Protein AF-A0A847UGY8-F1 (afdb_monomer)

Sequence (198 aa):
MGGNSELRVVGTRKSRSLGEVGGTISVESERGSVEFTATDDVVLTVGGERNSVTAHGSGSTVRLSIDGDRNSVSIARSLDLEIHDDEGVANSIDRHGEEQSGPELVRTDRAEAYADLGLFDYTMVSYQTNATEREFCHNCGRDAETIVRRHEETVLAVFGFTVTLGERTGSDECPECTPHVPDEDVELTEAERREIFR

Foldseek 3Di:
DDDQDEAEAEEEAAEDEPEEDDHEYEYAYALYEYEYEYPEEYEYEHAEEAYEYEYHYADYEYEYAYQYEAYEYEYEPRYHYHDPYDNYYNYHYYYDDDPPPQAPPWPFAPVRQLVPDDQWDWDKGKGKDWPVVDQAFPVPGHGAPTKMKMKIFGWTHHRNDIDTPDIDIDGIDGSVRDDPDPPPPPPQDPVNVVVVVD

Radius of gyration: 25.14 Å; Cα contacts (8 Å, |Δi|>4): 459; chains: 1; bounding box: 51×41×69 Å

Organism: NCBI:txid57705

Structure (mmCIF, N/CA/C/O backbone):
data_AF-A0A847UGY8-F1
#
_entry.id   AF-A0A847UGY8-F1
#
loop_
_atom_site.group_PDB
_atom_site.id
_atom_site.type_symbol
_atom_site.label_atom_id
_atom_site.label_alt_id
_atom_site.label_comp_id
_atom_site.label_asym_id
_atom_site.label_entity_id
_atom_site.label_seq_id
_atom_site.pdbx_PDB_ins_code
_atom_site.Cartn_x
_atom_site.Cartn_y
_atom_site.Cartn_z
_atom_site.occupancy
_atom_site.B_iso_or_equiv
_atom_site.auth_seq_id
_atom_site.auth_comp_id
_atom_site.auth_asym_id
_atom_site.auth_atom_id
_atom_site.pdbx_PDB_model_num
ATOM 1 N N . MET A 1 1 ? 0.404 -25.525 -23.729 1.00 33.88 1 MET A N 1
ATOM 2 C CA . MET A 1 1 ? 1.626 -25.087 -24.437 1.00 33.88 1 MET A CA 1
ATOM 3 C C . MET A 1 1 ? 1.562 -23.568 -24.532 1.00 33.88 1 MET A C 1
ATOM 5 O O . MET A 1 1 ? 1.046 -23.060 -25.514 1.00 33.88 1 MET A O 1
ATOM 9 N N . GLY A 1 2 ? 1.948 -22.858 -23.468 1.00 34.22 2 GLY A N 1
ATOM 10 C CA . GLY A 1 2 ? 2.010 -21.393 -23.465 1.00 34.22 2 GLY A CA 1
ATOM 11 C C . GLY A 1 2 ? 3.405 -20.981 -23.909 1.00 34.22 2 GLY A C 1
ATOM 12 O O . GLY A 1 2 ? 4.371 -21.290 -23.218 1.00 34.22 2 GLY A O 1
ATOM 13 N N . GLY A 1 3 ? 3.528 -20.414 -25.105 1.00 35.94 3 GLY A N 1
ATOM 14 C CA . GLY A 1 3 ? 4.799 -19.860 -25.556 1.00 35.94 3 GLY A CA 1
ATOM 15 C C . GLY A 1 3 ? 5.076 -18.580 -24.780 1.00 35.94 3 GLY A C 1
ATOM 16 O O . GLY A 1 3 ? 4.229 -17.695 -24.789 1.00 35.94 3 GLY A O 1
ATOM 17 N N . ASN A 1 4 ? 6.238 -18.484 -24.131 1.00 47.81 4 ASN A N 1
ATOM 18 C CA . ASN A 1 4 ? 6.760 -17.206 -23.651 1.00 47.81 4 ASN A CA 1
ATOM 19 C C . ASN A 1 4 ? 6.902 -16.280 -24.864 1.00 47.81 4 ASN A C 1
ATOM 21 O O . ASN A 1 4 ? 7.816 -16.447 -25.674 1.00 47.81 4 ASN A O 1
ATOM 25 N N . SER A 1 5 ? 5.961 -15.356 -25.034 1.00 60.34 5 SER A N 1
ATOM 26 C CA . SER A 1 5 ? 6.043 -14.326 -26.059 1.00 60.34 5 SER A CA 1
ATOM 27 C C . SER A 1 5 ? 7.040 -13.270 -25.604 1.00 60.34 5 SER A C 1
ATOM 29 O O . SER A 1 5 ? 6.742 -12.459 -24.733 1.00 60.34 5 SER A O 1
ATOM 31 N N . GLU A 1 6 ? 8.234 -13.295 -26.190 1.00 74.25 6 GLU A N 1
ATOM 32 C CA . GLU A 1 6 ? 9.197 -12.204 -26.075 1.00 74.25 6 GLU A CA 1
ATOM 33 C C . GLU A 1 6 ? 8.818 -11.101 -27.075 1.00 74.25 6 GLU A C 1
ATOM 35 O O . GLU A 1 6 ? 8.794 -11.318 -28.292 1.00 74.25 6 GLU A O 1
ATOM 40 N N . LEU A 1 7 ? 8.504 -9.909 -26.568 1.00 79.50 7 LEU A N 1
ATOM 41 C CA . LEU A 1 7 ? 8.221 -8.731 -27.381 1.00 79.50 7 LEU A CA 1
ATOM 42 C C . LEU A 1 7 ? 9.424 -7.794 -27.362 1.00 79.50 7 LEU A C 1
ATOM 44 O O . LEU A 1 7 ? 9.739 -7.177 -26.348 1.00 79.50 7 LEU A O 1
ATOM 48 N N . ARG A 1 8 ? 10.074 -7.649 -28.521 1.00 80.81 8 ARG A N 1
ATOM 49 C CA . ARG A 1 8 ? 11.245 -6.782 -28.679 1.00 80.81 8 ARG A CA 1
ATOM 50 C C . ARG A 1 8 ? 10.930 -5.538 -29.506 1.00 80.81 8 ARG A C 1
ATOM 52 O O . ARG A 1 8 ? 10.380 -5.625 -30.611 1.00 80.81 8 ARG A O 1
ATOM 59 N N . VAL A 1 9 ? 11.298 -4.370 -28.986 1.00 77.06 9 VAL A N 1
ATOM 60 C CA . VAL A 1 9 ? 11.183 -3.072 -29.664 1.00 77.06 9 VAL A CA 1
ATOM 61 C C . VAL A 1 9 ? 12.583 -2.526 -29.920 1.00 77.06 9 VAL A C 1
ATOM 63 O O . VAL A 1 9 ? 13.298 -2.181 -28.989 1.00 77.06 9 VAL A O 1
ATOM 66 N N . VAL A 1 10 ? 12.965 -2.453 -31.202 1.00 79.50 10 VAL A N 1
ATOM 67 C CA . VAL A 1 10 ? 14.290 -1.988 -31.651 1.00 79.50 10 VAL A CA 1
ATOM 68 C C . VAL A 1 10 ? 14.204 -0.909 -32.730 1.00 79.50 10 VAL A C 1
ATOM 70 O O . VAL A 1 10 ? 13.370 -0.979 -33.650 1.00 79.50 10 VAL A O 1
ATOM 73 N N . GLY A 1 11 ? 15.110 0.068 -32.654 1.00 68.88 11 GLY A N 1
ATOM 74 C CA . GLY A 1 11 ? 15.296 1.138 -33.642 1.00 68.88 11 GLY A CA 1
ATOM 75 C C . GLY A 1 11 ? 15.256 2.550 -33.048 1.00 68.88 11 GLY A C 1
ATOM 76 O O . GLY A 1 11 ? 15.220 2.731 -31.839 1.00 68.88 11 GLY A O 1
ATOM 77 N N . THR A 1 12 ? 15.247 3.570 -33.903 1.00 68.56 12 THR A N 1
ATOM 78 C CA . THR A 1 12 ? 15.279 4.987 -33.494 1.00 68.56 12 THR A CA 1
ATOM 79 C C . THR A 1 12 ? 13.885 5.610 -33.617 1.00 68.56 12 THR A C 1
ATOM 81 O O . THR A 1 12 ? 13.234 5.445 -34.650 1.00 68.56 12 THR A O 1
ATOM 84 N N . ARG A 1 13 ? 13.430 6.355 -32.599 1.00 71.38 13 ARG A N 1
ATOM 85 C CA . ARG A 1 13 ? 12.138 7.077 -32.563 1.00 71.38 13 ARG A CA 1
ATOM 86 C C . ARG A 1 13 ? 10.925 6.215 -32.922 1.00 71.38 13 ARG A C 1
ATOM 88 O O . ARG A 1 13 ? 10.040 6.651 -33.659 1.00 71.38 13 ARG A O 1
ATOM 95 N N . LYS A 1 14 ? 10.885 4.976 -32.434 1.00 69.75 14 LYS A N 1
ATOM 96 C CA . LYS A 1 14 ? 9.721 4.107 -32.618 1.00 69.75 14 LYS A CA 1
ATOM 97 C C . LYS A 1 14 ? 8.777 4.219 -31.433 1.00 69.75 14 LYS A C 1
ATOM 99 O O . LYS A 1 14 ? 9.183 3.972 -30.304 1.00 69.75 14 LYS A O 1
ATOM 104 N N . SER A 1 15 ? 7.521 4.529 -31.729 1.00 75.69 15 SER A N 1
ATOM 105 C CA . SER A 1 15 ? 6.417 4.461 -30.775 1.00 75.69 15 SER A CA 1
ATOM 106 C C . SER A 1 15 ? 5.605 3.195 -31.032 1.00 75.69 15 SER A C 1
ATOM 108 O O . SER A 1 15 ? 5.239 2.933 -32.181 1.00 75.69 15 SER A O 1
ATOM 110 N N . ARG A 1 16 ? 5.335 2.394 -29.999 1.00 79.19 16 ARG A N 1
ATOM 111 C CA . ARG A 1 16 ? 4.547 1.164 -30.127 1.00 79.19 16 ARG A CA 1
ATOM 112 C C . ARG A 1 16 ? 3.661 0.948 -28.903 1.00 79.19 16 ARG A C 1
ATOM 114 O O . ARG A 1 16 ? 4.163 0.868 -27.791 1.00 79.19 16 ARG A O 1
ATOM 121 N N . SER A 1 17 ? 2.363 0.788 -29.140 1.00 78.75 17 SER A N 1
ATOM 122 C CA . SER A 1 17 ? 1.437 0.242 -28.148 1.00 78.75 17 SER A CA 1
ATOM 123 C C . SER A 1 17 ? 1.350 -1.269 -28.363 1.00 78.75 17 SER A C 1
ATOM 125 O O . SER A 1 17 ? 1.123 -1.720 -29.491 1.00 78.75 17 SER A O 1
ATOM 127 N N . LEU A 1 18 ? 1.638 -2.048 -27.322 1.00 80.31 18 LEU A N 1
ATOM 128 C CA . LEU A 1 18 ? 1.690 -3.512 -27.372 1.00 80.31 18 LEU A CA 1
ATOM 129 C C . LEU A 1 18 ? 0.365 -4.169 -26.959 1.00 80.31 18 LEU A C 1
ATOM 131 O O . LEU A 1 18 ? 0.204 -5.363 -27.192 1.00 80.31 18 LEU A O 1
ATOM 135 N N . GLY A 1 19 ? -0.592 -3.402 -26.427 1.00 82.31 19 GLY A N 1
ATOM 136 C CA . GLY A 1 19 ? -1.847 -3.940 -25.901 1.00 82.31 19 GLY A CA 1
ATOM 137 C C . GLY A 1 19 ? -1.625 -4.750 -24.624 1.00 82.31 19 GLY A C 1
ATOM 138 O O . GLY A 1 19 ? -0.784 -4.383 -23.805 1.00 82.31 19 GLY A O 1
ATOM 139 N N . GLU A 1 20 ? -2.384 -5.830 -24.460 1.00 81.19 20 GLU A N 1
ATOM 140 C CA . GLU A 1 20 ? -2.267 -6.764 -23.335 1.00 81.19 20 GLU A CA 1
ATOM 141 C C . GLU A 1 20 ? -1.052 -7.680 -23.510 1.00 81.19 20 GLU A C 1
ATOM 143 O O . GLU A 1 20 ? -0.882 -8.314 -24.556 1.00 81.19 20 GLU A O 1
ATOM 148 N N . VAL A 1 21 ? -0.191 -7.729 -22.494 1.00 80.50 21 VAL A N 1
ATOM 149 C CA . VAL A 1 21 ? 1.066 -8.476 -22.530 1.00 80.50 21 VAL A CA 1
ATOM 150 C C . VAL A 1 21 ? 1.263 -9.263 -21.236 1.00 80.50 21 VAL A C 1
ATOM 152 O O . VAL A 1 21 ? 1.110 -8.726 -20.141 1.00 80.50 21 VAL A O 1
ATOM 155 N N . GLY A 1 22 ? 1.700 -10.513 -21.391 1.00 76.38 22 GLY A N 1
ATOM 156 C CA . GLY A 1 22 ? 2.360 -11.311 -20.358 1.00 76.38 22 GLY A CA 1
ATOM 157 C C . GLY A 1 22 ? 3.713 -11.823 -20.872 1.00 76.38 22 GLY A C 1
ATOM 158 O O . GLY A 1 22 ? 3.881 -12.036 -22.080 1.00 76.38 22 GLY A O 1
ATOM 159 N N . GLY A 1 23 ? 4.692 -12.009 -19.980 1.00 85.56 23 GLY A N 1
ATOM 160 C CA . GLY A 1 23 ? 6.014 -12.544 -20.333 1.00 85.56 23 GLY A CA 1
ATOM 161 C C . GLY A 1 23 ? 7.129 -11.494 -20.382 1.00 85.56 23 GLY A C 1
ATOM 162 O O . GLY A 1 23 ? 7.321 -10.746 -19.432 1.00 85.56 23 GLY A O 1
ATOM 163 N N . THR A 1 24 ? 7.936 -11.465 -21.446 1.00 88.00 24 THR A N 1
ATOM 164 C CA . THR A 1 24 ? 9.166 -10.648 -21.490 1.00 88.00 24 THR A CA 1
ATOM 165 C C . THR A 1 24 ? 9.067 -9.531 -22.524 1.00 88.00 24 THR A C 1
ATOM 167 O O . THR A 1 24 ? 8.754 -9.777 -23.690 1.00 88.00 24 THR A O 1
ATOM 170 N N . ILE A 1 25 ? 9.386 -8.304 -22.110 1.00 88.25 25 ILE A N 1
ATOM 171 C CA . ILE A 1 25 ? 9.462 -7.115 -22.958 1.00 88.25 25 ILE A CA 1
ATOM 172 C C . ILE A 1 25 ? 10.894 -6.583 -22.927 1.00 88.25 25 ILE A C 1
ATOM 174 O O . ILE A 1 25 ? 11.423 -6.258 -21.868 1.00 88.25 25 ILE A O 1
ATOM 178 N N . SER A 1 26 ? 11.504 -6.444 -24.103 1.00 89.12 26 SER A N 1
ATOM 179 C CA . SER A 1 26 ? 12.825 -5.834 -24.261 1.00 89.12 26 SER A CA 1
ATOM 180 C C . SER A 1 26 ? 12.731 -4.600 -25.155 1.00 89.12 26 SER A C 1
ATOM 182 O O . SER A 1 26 ? 12.289 -4.668 -26.310 1.00 89.12 26 SER A O 1
ATOM 184 N N . VAL A 1 27 ? 13.132 -3.454 -24.612 1.00 86.81 27 VAL A N 1
ATOM 185 C CA . VAL A 1 27 ? 13.184 -2.170 -25.309 1.00 86.81 27 VAL A CA 1
ATOM 186 C C . VAL A 1 27 ? 14.645 -1.792 -25.484 1.00 86.81 27 VAL A C 1
ATOM 188 O O . VAL A 1 27 ? 15.313 -1.431 -24.527 1.00 86.81 27 VAL A O 1
ATOM 191 N N . GLU A 1 28 ? 15.138 -1.859 -26.716 1.00 87.38 28 GLU A N 1
ATOM 192 C CA . GLU A 1 28 ? 16.500 -1.466 -27.081 1.00 87.38 28 GLU A CA 1
ATOM 193 C C . GLU A 1 28 ? 16.418 -0.445 -28.217 1.00 87.38 28 GLU A C 1
ATOM 195 O O . GLU A 1 28 ? 16.510 -0.762 -29.410 1.00 87.38 28 GLU A O 1
ATOM 200 N N . SER A 1 29 ? 16.160 0.805 -27.846 1.00 85.94 29 SER A N 1
ATOM 201 C CA . SER A 1 29 ? 15.917 1.879 -28.808 1.00 85.94 29 SER A CA 1
ATOM 202 C C . SER A 1 29 ? 16.572 3.196 -28.414 1.00 85.94 29 SER A C 1
ATOM 204 O O . SER A 1 29 ? 17.067 3.376 -27.305 1.00 85.94 29 SER A O 1
ATOM 206 N N . GLU A 1 30 ? 16.574 4.131 -29.360 1.00 84.62 30 GLU A N 1
ATOM 207 C CA . GLU A 1 30 ? 16.933 5.525 -29.116 1.00 84.62 30 GLU A CA 1
ATOM 208 C C . GLU A 1 30 ? 15.683 6.389 -29.273 1.00 84.62 30 GLU A C 1
ATOM 210 O O . GLU A 1 30 ? 15.088 6.442 -30.358 1.00 84.62 30 GLU A O 1
ATOM 215 N N . ARG A 1 31 ? 15.282 7.096 -28.215 1.00 85.06 31 ARG A N 1
ATOM 216 C CA . ARG A 1 31 ? 14.061 7.917 -28.169 1.00 85.06 31 ARG A CA 1
ATOM 217 C C . ARG A 1 31 ? 12.792 7.125 -28.509 1.00 85.06 31 ARG A C 1
ATOM 219 O O . ARG A 1 31 ? 11.912 7.644 -29.197 1.00 85.06 31 ARG A O 1
ATOM 226 N N . GLY A 1 32 ? 12.733 5.855 -28.114 1.00 85.19 32 GLY A N 1
ATOM 227 C CA . GLY A 1 32 ? 11.556 5.007 -28.284 1.00 85.19 32 GLY A CA 1
ATOM 228 C C . GLY A 1 32 ? 10.455 5.335 -27.278 1.00 85.19 32 GLY A C 1
ATOM 229 O O . GLY A 1 32 ? 10.718 5.889 -26.214 1.00 85.19 32 GLY A O 1
ATOM 230 N N . SER A 1 33 ? 9.216 4.992 -27.616 1.00 86.62 33 SER A N 1
ATOM 231 C CA . SER A 1 33 ? 8.073 5.084 -26.707 1.00 86.62 33 SER A CA 1
ATOM 232 C C . SER A 1 33 ? 7.287 3.778 -26.750 1.00 86.62 33 SER A C 1
ATOM 234 O O . SER A 1 33 ? 6.886 3.330 -27.825 1.00 86.62 33 SER A O 1
ATOM 236 N N . VAL A 1 34 ? 7.103 3.137 -25.602 1.00 89.69 34 VAL A N 1
ATOM 237 C CA . VAL A 1 34 ? 6.399 1.858 -25.497 1.00 89.69 34 VAL A CA 1
ATOM 238 C C . VAL A 1 34 ? 5.304 1.969 -24.456 1.00 89.69 34 VAL A C 1
ATOM 240 O O . VAL A 1 34 ? 5.546 2.430 -23.348 1.00 89.69 34 VAL A O 1
ATOM 243 N N . GLU A 1 35 ? 4.111 1.515 -24.814 1.00 90.88 35 GLU A N 1
ATOM 244 C CA . GLU A 1 35 ? 2.980 1.424 -23.897 1.00 90.88 35 GLU A CA 1
ATOM 245 C C . GLU A 1 35 ? 2.409 0.006 -23.923 1.00 90.88 35 GLU A C 1
ATOM 247 O O . GLU A 1 35 ? 2.234 -0.571 -25.001 1.00 90.88 35 GLU A O 1
ATOM 252 N N . PHE A 1 36 ? 2.131 -0.568 -22.755 1.00 90.25 36 PHE A N 1
ATOM 253 C CA . PHE A 1 36 ? 1.520 -1.893 -22.639 1.00 90.25 36 PHE A CA 1
ATOM 254 C C . PHE A 1 36 ? 0.643 -2.008 -21.390 1.00 90.25 36 PHE A C 1
ATOM 256 O O . PHE A 1 36 ? 0.806 -1.251 -20.435 1.00 90.25 36 PHE A O 1
ATOM 263 N N . THR A 1 37 ? -0.262 -2.983 -21.402 1.00 89.81 3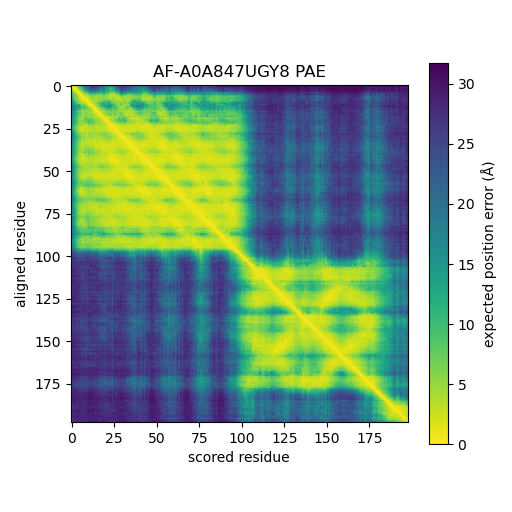7 THR A N 1
ATOM 264 C CA . THR A 1 37 ? -1.074 -3.384 -20.252 1.00 89.81 37 THR A CA 1
ATOM 265 C C . THR A 1 37 ? -0.616 -4.764 -19.791 1.00 89.81 37 THR A C 1
ATOM 267 O O . THR A 1 37 ? -0.738 -5.728 -20.542 1.00 89.81 37 THR A O 1
ATOM 270 N N . ALA A 1 38 ? -0.071 -4.868 -18.581 1.00 88.81 38 ALA A N 1
ATOM 271 C CA . ALA A 1 38 ? 0.295 -6.140 -17.972 1.00 88.81 38 ALA A CA 1
ATOM 272 C C . ALA A 1 38 ? -0.969 -6.891 -17.532 1.00 88.81 38 ALA A C 1
ATOM 274 O O . ALA A 1 38 ? -1.756 -6.365 -16.741 1.00 88.81 38 ALA A O 1
ATOM 275 N N . THR A 1 39 ? -1.161 -8.101 -18.058 1.00 86.94 39 THR A N 1
ATOM 276 C CA . THR A 1 39 ? -2.227 -9.028 -17.625 1.00 86.94 39 THR A CA 1
ATOM 277 C C . THR A 1 39 ? -1.704 -10.170 -16.758 1.00 86.94 39 THR A C 1
ATOM 279 O O . THR A 1 39 ? -2.494 -10.849 -16.114 1.00 86.94 39 THR A O 1
ATOM 282 N N . ASP A 1 40 ? -0.387 -10.373 -16.763 1.00 89.44 40 ASP A N 1
ATOM 283 C CA . ASP A 1 40 ? 0.361 -11.347 -15.974 1.00 89.44 40 ASP A CA 1
ATOM 284 C C . ASP A 1 40 ? 1.707 -10.718 -15.574 1.00 89.44 40 ASP A C 1
ATOM 286 O O . ASP A 1 40 ? 2.030 -9.603 -15.993 1.00 89.44 40 ASP A O 1
ATOM 290 N N . ASP A 1 41 ? 2.528 -11.443 -14.812 1.00 89.81 41 ASP A N 1
ATOM 291 C CA . ASP A 1 41 ? 3.900 -11.032 -14.502 1.00 89.81 41 ASP A CA 1
ATOM 292 C C . ASP A 1 41 ? 4.712 -10.713 -15.774 1.00 89.81 41 ASP A C 1
ATOM 294 O O . ASP A 1 41 ? 4.768 -11.501 -16.729 1.00 89.81 41 ASP A O 1
ATOM 298 N N . VAL A 1 42 ? 5.393 -9.561 -15.759 1.00 91.62 42 VAL A N 1
ATOM 299 C CA . VAL A 1 42 ? 6.203 -9.065 -16.878 1.00 91.62 42 VAL A CA 1
ATOM 300 C C . VAL A 1 42 ? 7.651 -8.854 -16.457 1.00 91.62 42 VAL A C 1
ATOM 302 O O . VAL A 1 42 ? 7.930 -8.200 -15.457 1.00 91.62 42 VAL A O 1
ATOM 305 N N . VAL A 1 43 ? 8.588 -9.345 -17.268 1.00 93.69 43 VAL A N 1
ATOM 306 C CA . VAL A 1 43 ? 10.008 -8.973 -17.195 1.00 93.69 43 VAL A CA 1
ATOM 307 C C . VAL A 1 43 ? 10.270 -7.878 -18.224 1.00 93.69 43 VAL A C 1
ATOM 309 O O . VAL A 1 43 ? 10.149 -8.124 -19.423 1.00 93.69 43 VAL A O 1
ATOM 312 N N . LEU A 1 44 ? 10.605 -6.677 -17.762 1.00 91.06 44 LEU A N 1
ATOM 313 C CA . LEU A 1 44 ? 10.860 -5.493 -18.572 1.00 91.06 44 LEU A CA 1
ATOM 314 C C . LEU A 1 44 ? 12.351 -5.136 -18.539 1.00 91.06 44 LEU A C 1
ATOM 316 O O . LEU A 1 44 ? 12.885 -4.761 -17.500 1.00 91.06 44 LEU A O 1
ATOM 320 N N . THR A 1 45 ? 12.997 -5.180 -19.701 1.00 93.00 45 THR A N 1
ATOM 321 C CA . THR A 1 45 ? 14.374 -4.704 -19.888 1.00 93.00 45 THR A CA 1
ATOM 322 C C . THR A 1 45 ? 14.376 -3.447 -20.750 1.00 93.00 45 THR A C 1
ATOM 324 O O . THR A 1 45 ? 13.815 -3.450 -21.850 1.00 93.00 45 THR A O 1
ATOM 327 N N . VAL A 1 46 ? 15.012 -2.376 -20.272 1.00 90.06 46 VAL A N 1
ATOM 328 C CA . VAL A 1 46 ? 15.101 -1.088 -20.974 1.00 90.06 46 VAL A CA 1
ATOM 329 C C . VAL A 1 46 ? 16.563 -0.698 -21.180 1.00 90.06 46 VAL A C 1
ATOM 331 O O . VAL A 1 46 ? 17.258 -0.288 -20.257 1.00 90.06 46 VAL A O 1
ATOM 334 N N . GLY A 1 47 ? 17.018 -0.774 -22.426 1.00 89.12 47 GLY A N 1
ATOM 335 C CA . GLY A 1 47 ? 18.346 -0.356 -22.865 1.00 89.12 47 GLY A CA 1
ATOM 336 C C . GLY A 1 47 ? 18.297 0.740 -23.933 1.00 89.12 47 GLY A C 1
ATOM 337 O O . GLY A 1 47 ? 17.257 1.032 -24.528 1.00 89.12 47 GLY A O 1
ATOM 338 N N . GLY A 1 48 ? 19.452 1.344 -24.212 1.00 88.31 48 GLY A N 1
ATOM 339 C CA . GLY A 1 48 ? 19.585 2.445 -25.174 1.00 88.31 48 GLY A CA 1
ATOM 340 C C . GLY A 1 48 ? 19.411 3.826 -24.535 1.00 88.31 48 GLY A C 1
ATOM 341 O O . GLY A 1 48 ? 19.679 3.994 -23.348 1.00 88.31 48 GLY A O 1
ATOM 342 N N . GLU A 1 49 ? 19.013 4.837 -25.315 1.00 88.81 49 GLU A N 1
ATOM 343 C CA . GLU A 1 49 ? 18.933 6.225 -24.828 1.00 88.81 49 GLU A CA 1
ATOM 344 C C . GLU A 1 49 ? 17.539 6.848 -24.946 1.00 88.81 49 GLU A C 1
ATOM 346 O O . GLU A 1 49 ? 16.891 6.777 -25.991 1.00 88.81 49 GLU A O 1
ATOM 351 N N . ARG A 1 50 ? 17.120 7.582 -23.907 1.00 88.00 50 ARG A N 1
ATOM 352 C CA . ARG A 1 50 ? 15.915 8.430 -23.890 1.00 88.00 50 ARG A CA 1
ATOM 353 C C . ARG A 1 50 ? 14.616 7.707 -24.241 1.00 88.00 50 ARG A C 1
ATOM 355 O O . ARG A 1 50 ? 13.738 8.306 -24.866 1.00 88.00 50 ARG A O 1
ATOM 362 N N . ASN A 1 51 ? 14.489 6.435 -23.888 1.00 88.00 51 ASN A N 1
ATOM 363 C CA . ASN A 1 51 ? 13.241 5.709 -24.084 1.00 88.00 51 ASN A CA 1
ATOM 364 C C . ASN A 1 51 ? 12.213 6.103 -23.028 1.00 88.00 51 ASN A C 1
ATOM 366 O O . ASN A 1 51 ? 12.570 6.447 -21.907 1.00 88.00 51 ASN A O 1
ATOM 370 N N . SER A 1 52 ? 10.938 6.037 -23.391 1.00 89.00 52 SER A N 1
ATOM 371 C CA . SER A 1 52 ? 9.815 6.226 -22.481 1.00 89.00 52 SER A CA 1
ATOM 372 C C . SER A 1 52 ? 8.954 4.969 -22.490 1.00 89.00 52 SER A C 1
ATOM 374 O O . SER A 1 52 ? 8.480 4.556 -23.548 1.00 89.00 52 SER A O 1
ATOM 376 N N . VAL A 1 53 ? 8.781 4.336 -21.336 1.00 91.44 53 VAL A N 1
ATOM 377 C CA . VAL A 1 53 ? 7.961 3.132 -21.187 1.00 91.44 53 VAL A CA 1
ATOM 378 C C . VAL A 1 53 ? 6.833 3.419 -20.209 1.00 91.44 53 VAL A C 1
ATOM 380 O O . VAL A 1 53 ? 7.082 3.914 -19.114 1.00 91.44 53 VAL A O 1
ATOM 383 N N . THR A 1 54 ? 5.600 3.102 -20.590 1.00 92.88 54 THR A N 1
ATOM 384 C CA . THR A 1 54 ? 4.421 3.227 -19.730 1.00 92.88 54 THR A CA 1
ATOM 385 C C . THR A 1 54 ? 3.731 1.874 -19.602 1.00 92.88 54 THR A C 1
ATOM 387 O O . THR A 1 54 ? 3.317 1.291 -20.603 1.00 92.88 54 THR A O 1
ATOM 390 N N . ALA A 1 55 ? 3.618 1.373 -18.373 1.00 91.06 55 ALA A N 1
ATOM 391 C CA . ALA A 1 55 ? 2.944 0.115 -18.067 1.00 91.06 55 ALA A CA 1
ATOM 392 C C . ALA A 1 55 ? 1.641 0.372 -17.304 1.00 91.06 55 ALA A C 1
ATOM 394 O O . ALA A 1 55 ? 1.647 1.005 -16.247 1.00 91.06 55 ALA A O 1
ATOM 395 N N . HIS A 1 56 ? 0.536 -0.153 -17.823 1.00 91.00 56 HIS A N 1
ATOM 396 C CA . HIS A 1 56 ? -0.783 -0.159 -17.186 1.00 91.00 56 HIS A CA 1
ATOM 397 C C . HIS A 1 56 ? -1.157 -1.574 -16.738 1.00 91.00 56 HIS A C 1
ATOM 399 O O . HIS A 1 56 ? -0.521 -2.535 -17.155 1.00 91.00 56 HIS A O 1
ATOM 405 N N . GLY A 1 57 ? -2.197 -1.721 -15.920 1.00 87.50 57 GLY A N 1
ATOM 406 C CA . GLY A 1 57 ? -2.692 -3.024 -15.455 1.00 87.50 57 GLY A CA 1
ATOM 407 C C . GLY A 1 57 ? -2.927 -3.054 -13.948 1.00 87.50 57 GLY A C 1
ATOM 408 O O . GLY A 1 57 ? -2.809 -2.026 -13.277 1.00 87.50 57 GLY A O 1
ATOM 409 N N . SER A 1 58 ? -3.269 -4.222 -13.410 1.00 85.25 58 SER A N 1
ATOM 410 C CA . SER A 1 58 ? -3.468 -4.428 -11.973 1.00 85.25 58 SER A CA 1
ATOM 411 C C . SER A 1 58 ? -3.134 -5.859 -11.542 1.00 85.25 58 SER A C 1
ATOM 413 O O . SER A 1 58 ? -3.252 -6.793 -12.332 1.00 85.25 58 SER A O 1
ATOM 415 N N . GLY A 1 59 ? -2.708 -6.029 -10.285 1.00 80.44 59 GLY A N 1
ATOM 416 C CA . GLY A 1 59 ? -2.556 -7.348 -9.650 1.00 80.44 59 GLY A CA 1
ATOM 417 C C . GLY A 1 59 ? -1.477 -8.255 -10.256 1.00 80.44 59 GLY A C 1
ATOM 418 O O . GLY A 1 59 ? -1.567 -9.471 -10.125 1.00 80.44 59 GLY A O 1
ATOM 419 N N . SER A 1 60 ? -0.493 -7.677 -10.948 1.00 87.38 60 SER A N 1
ATOM 420 C CA . SER A 1 60 ? 0.639 -8.376 -11.575 1.00 87.38 60 SER A CA 1
ATOM 421 C C . SER A 1 60 ? 1.956 -7.687 -11.217 1.00 87.38 60 SER A C 1
ATOM 423 O O . SER A 1 60 ? 1.956 -6.490 -10.913 1.00 87.38 60 SER A O 1
ATOM 425 N N . THR A 1 61 ? 3.079 -8.408 -11.304 1.00 88.50 61 THR A N 1
ATOM 426 C CA . THR A 1 61 ? 4.413 -7.862 -10.996 1.00 88.50 61 THR A CA 1
ATOM 427 C C . THR A 1 61 ? 5.178 -7.471 -12.257 1.00 88.50 61 THR A C 1
ATOM 429 O O . THR A 1 61 ? 5.324 -8.273 -13.181 1.00 88.50 61 THR A O 1
ATOM 432 N N . VAL A 1 62 ? 5.748 -6.265 -12.276 1.00 89.50 62 VAL A N 1
ATOM 433 C CA . VAL A 1 62 ? 6.729 -5.832 -13.279 1.00 89.50 62 VAL A CA 1
ATOM 434 C C . VAL A 1 62 ? 8.131 -5.919 -12.684 1.00 89.50 62 VAL A C 1
ATOM 436 O O . VAL A 1 62 ? 8.466 -5.196 -11.750 1.00 89.50 62 VAL A O 1
ATOM 439 N N . ARG A 1 63 ? 8.960 -6.787 -13.261 1.00 93.94 63 ARG A N 1
ATOM 440 C CA . ARG A 1 63 ? 10.377 -6.972 -12.933 1.00 93.94 63 ARG A CA 1
ATOM 441 C C . ARG A 1 63 ? 11.231 -6.156 -13.890 1.00 93.94 63 ARG A C 1
ATOM 443 O O . ARG A 1 63 ? 11.254 -6.458 -15.079 1.00 93.94 63 ARG A O 1
ATOM 450 N N . LEU A 1 64 ? 11.889 -5.117 -13.394 1.00 91.00 64 LEU A N 1
ATOM 451 C 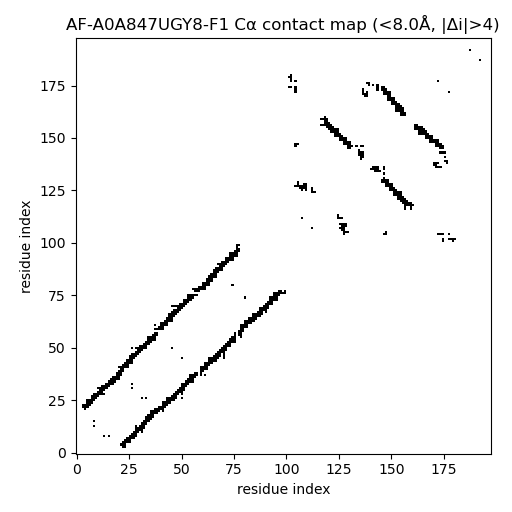CA . LEU A 1 64 ? 12.545 -4.083 -14.191 1.00 91.00 64 LEU A CA 1
ATOM 452 C C . LEU A 1 64 ? 14.075 -4.191 -14.135 1.00 91.00 64 LEU A C 1
ATOM 454 O O . LEU A 1 64 ? 14.653 -4.229 -13.050 1.00 91.00 64 LEU A O 1
ATOM 458 N N . SER A 1 65 ? 14.709 -4.165 -15.308 1.00 91.19 65 SER A N 1
ATOM 459 C CA . SER A 1 65 ? 16.154 -3.966 -15.489 1.00 91.19 65 SER A CA 1
ATOM 460 C C . SER A 1 65 ? 16.406 -2.808 -16.456 1.00 91.19 65 SER A C 1
ATOM 462 O O . SER A 1 65 ? 15.807 -2.777 -17.539 1.00 91.19 65 SER A O 1
ATOM 464 N N . ILE A 1 66 ? 17.260 -1.853 -16.080 1.00 90.06 66 ILE A N 1
ATOM 465 C CA . ILE A 1 66 ? 17.600 -0.690 -16.910 1.00 90.06 66 ILE A CA 1
ATOM 466 C C . ILE A 1 66 ? 19.115 -0.538 -17.058 1.00 90.06 66 ILE A C 1
ATOM 468 O O . ILE A 1 66 ? 19.815 -0.229 -16.103 1.00 90.06 66 ILE A O 1
ATOM 472 N N . ASP A 1 67 ? 19.598 -0.612 -18.297 1.00 88.69 67 ASP A N 1
ATOM 473 C CA . ASP A 1 67 ? 21.034 -0.561 -18.622 1.00 88.69 67 ASP A CA 1
ATOM 474 C C . ASP A 1 67 ? 21.408 0.666 -19.493 1.00 88.69 67 ASP A C 1
ATOM 476 O O . ASP A 1 67 ? 22.511 0.769 -20.031 1.00 88.69 67 ASP A O 1
ATOM 480 N N . GLY A 1 68 ? 20.467 1.596 -19.717 1.00 85.31 68 GLY A N 1
ATOM 481 C CA . GLY A 1 68 ? 20.591 2.705 -20.681 1.00 85.31 68 GLY A CA 1
ATOM 482 C C . GLY A 1 68 ? 20.769 4.125 -20.100 1.00 85.31 68 GLY A C 1
ATOM 483 O O . GLY A 1 68 ? 20.867 4.313 -18.893 1.00 85.31 68 GLY A O 1
ATOM 484 N N . ASP A 1 69 ? 20.778 5.155 -20.962 1.00 87.06 69 ASP A N 1
ATOM 485 C CA . ASP A 1 69 ? 20.890 6.584 -20.576 1.00 87.06 69 ASP A CA 1
ATOM 486 C C . ASP A 1 69 ? 19.546 7.320 -20.676 1.00 87.06 69 ASP A C 1
ATOM 488 O O . ASP A 1 69 ? 18.898 7.323 -21.728 1.00 87.06 69 ASP A O 1
ATOM 492 N N . ARG A 1 70 ? 19.169 8.041 -19.616 1.00 87.44 70 ARG A N 1
ATOM 493 C CA . ARG A 1 70 ? 18.009 8.947 -19.565 1.00 87.44 70 ARG A CA 1
ATOM 494 C C . ARG A 1 70 ? 16.686 8.315 -19.981 1.00 87.44 70 ARG A C 1
ATOM 496 O O . ARG A 1 70 ? 15.855 8.977 -20.607 1.00 87.44 70 ARG A O 1
ATOM 503 N N . ASN A 1 71 ? 16.492 7.042 -19.674 1.00 85.50 71 ASN A N 1
ATOM 504 C CA . ASN A 1 71 ? 15.219 6.377 -19.906 1.00 85.50 71 ASN A CA 1
ATOM 505 C C . ASN A 1 71 ? 14.213 6.784 -18.828 1.00 85.50 71 ASN A C 1
ATOM 507 O O . ASN A 1 71 ? 14.595 7.056 -17.697 1.00 85.50 71 ASN A O 1
ATOM 511 N N . SER A 1 72 ? 12.937 6.834 -19.185 1.00 86.88 72 SER A N 1
ATOM 512 C CA . SER A 1 72 ? 11.835 7.139 -18.279 1.00 86.88 72 SER A CA 1
ATOM 513 C C . SER A 1 72 ? 10.864 5.968 -18.273 1.00 86.88 72 SER A C 1
ATOM 515 O O . SER A 1 72 ? 10.365 5.565 -19.326 1.00 86.88 72 SER A O 1
ATOM 517 N N . VAL A 1 73 ? 10.614 5.403 -17.099 1.00 90.50 73 VAL A N 1
ATOM 518 C CA . VAL A 1 73 ? 9.719 4.262 -16.912 1.00 90.50 73 VAL A CA 1
ATOM 519 C C . VAL A 1 73 ? 8.606 4.675 -15.959 1.00 90.50 73 VAL A C 1
ATOM 521 O O . VAL A 1 73 ? 8.868 5.031 -14.819 1.00 90.50 73 VAL A O 1
ATOM 524 N N . SER A 1 74 ? 7.361 4.623 -16.426 1.00 91.31 74 SER A N 1
ATOM 525 C CA . SER A 1 74 ? 6.164 4.964 -15.658 1.00 91.31 74 SER A CA 1
ATOM 526 C C . SER A 1 74 ? 5.314 3.712 -15.472 1.00 91.31 74 SER A C 1
ATOM 528 O O . SER A 1 74 ? 4.790 3.170 -16.447 1.00 91.31 74 SER A O 1
ATOM 530 N N . ILE A 1 75 ? 5.183 3.231 -14.237 1.00 91.75 75 ILE A N 1
ATOM 531 C CA . ILE A 1 75 ? 4.440 2.000 -13.921 1.00 91.75 75 ILE A CA 1
ATOM 532 C C . ILE A 1 75 ? 3.185 2.342 -13.119 1.00 91.75 75 ILE A C 1
ATOM 534 O O . ILE A 1 75 ? 3.250 3.101 -12.152 1.00 91.75 75 ILE A O 1
ATOM 538 N N . ALA A 1 76 ? 2.044 1.756 -13.486 1.00 89.19 76 ALA A N 1
ATOM 539 C CA . ALA A 1 76 ? 0.802 1.949 -12.750 1.00 89.19 76 ALA A CA 1
ATOM 540 C C . ALA A 1 76 ? 0.949 1.507 -11.283 1.00 89.19 76 ALA A C 1
ATOM 542 O O . ALA A 1 76 ? 1.487 0.438 -10.994 1.00 89.19 76 ALA A O 1
ATOM 543 N N . ARG A 1 77 ? 0.437 2.312 -10.348 1.00 84.19 77 ARG A N 1
ATOM 544 C CA . ARG A 1 77 ? 0.463 2.038 -8.903 1.00 84.19 77 ARG A CA 1
ATOM 545 C C . ARG A 1 77 ? -0.264 0.752 -8.527 1.00 84.19 77 ARG A C 1
ATOM 547 O O . ARG A 1 77 ? 0.082 0.159 -7.518 1.00 84.19 77 ARG A O 1
ATOM 554 N N . SER A 1 78 ? -1.229 0.316 -9.329 1.00 81.25 78 SER A N 1
ATOM 555 C CA . SER A 1 78 ? -1.969 -0.944 -9.192 1.00 81.25 78 SER A CA 1
ATOM 556 C C . SER A 1 78 ? -1.176 -2.200 -9.588 1.00 81.25 78 SER A C 1
ATOM 558 O O . SER A 1 78 ? -1.680 -3.309 -9.411 1.00 81.25 78 SER A O 1
ATOM 560 N N . LEU A 1 79 ? 0.033 -2.047 -10.139 1.00 85.06 79 LEU A N 1
ATOM 561 C CA . LEU A 1 79 ? 0.979 -3.133 -10.413 1.00 85.06 79 LEU A CA 1
ATOM 562 C C . LEU A 1 79 ? 2.075 -3.157 -9.353 1.00 85.06 79 LEU A C 1
ATOM 564 O O . LEU A 1 79 ? 2.535 -2.095 -8.932 1.00 85.06 79 LEU A O 1
ATOM 568 N N . ASP A 1 80 ? 2.587 -4.328 -9.006 1.00 85.25 80 ASP A N 1
ATOM 569 C CA . ASP A 1 80 ? 3.801 -4.431 -8.198 1.00 85.25 80 ASP A CA 1
ATOM 570 C C . ASP A 1 80 ? 5.036 -4.130 -9.057 1.00 85.25 80 ASP A C 1
ATOM 572 O O . ASP A 1 80 ? 5.074 -4.445 -10.248 1.00 85.25 80 ASP A O 1
ATOM 576 N N . LEU A 1 81 ? 6.044 -3.478 -8.475 1.00 86.25 81 LEU A N 1
ATOM 577 C CA . LEU A 1 81 ? 7.301 -3.152 -9.154 1.00 86.25 81 LEU A CA 1
ATOM 578 C C . LEU A 1 81 ? 8.478 -3.729 -8.373 1.00 86.25 81 LEU A C 1
ATOM 580 O O . LEU A 1 81 ? 8.718 -3.350 -7.229 1.00 86.25 81 LEU A O 1
ATOM 584 N N . GLU A 1 82 ? 9.242 -4.589 -9.033 1.00 87.19 82 GLU A N 1
ATOM 585 C CA . GLU A 1 82 ? 10.494 -5.147 -8.537 1.00 87.19 82 GLU A CA 1
ATOM 586 C C . GLU A 1 82 ? 11.631 -4.649 -9.434 1.00 87.19 82 GLU A C 1
ATOM 588 O O . GLU A 1 82 ? 11.682 -4.970 -10.620 1.00 87.19 82 GLU A O 1
ATOM 593 N N . ILE A 1 83 ? 12.536 -3.831 -8.897 1.00 87.00 83 ILE A N 1
ATOM 594 C CA . ILE A 1 83 ? 13.712 -3.355 -9.638 1.00 87.00 83 ILE A CA 1
ATOM 595 C C . ILE A 1 83 ? 14.842 -4.353 -9.392 1.00 87.00 83 ILE A C 1
ATOM 597 O O . ILE A 1 83 ? 15.357 -4.441 -8.279 1.00 87.00 83 ILE A O 1
ATOM 601 N N . HIS A 1 84 ? 15.211 -5.112 -10.421 1.00 84.38 84 HIS A N 1
ATOM 602 C CA . HIS A 1 84 ? 16.350 -6.024 -10.358 1.00 84.38 84 HIS A CA 1
ATOM 603 C C . HIS A 1 84 ? 17.668 -5.311 -10.617 1.00 84.38 84 HIS A C 1
ATOM 605 O O . HIS A 1 84 ? 18.651 -5.622 -9.952 1.00 84.38 84 HIS A O 1
ATOM 611 N N . ASP A 1 85 ? 17.683 -4.394 -11.586 1.00 78.50 85 ASP A N 1
ATOM 612 C CA . ASP A 1 85 ? 18.908 -3.745 -12.039 1.00 78.50 85 ASP A CA 1
ATOM 613 C C . ASP A 1 85 ? 18.644 -2.314 -12.543 1.00 78.50 85 ASP A C 1
ATOM 615 O O . ASP A 1 85 ? 17.645 -2.063 -13.221 1.00 78.50 85 ASP A O 1
ATOM 619 N N . ASP A 1 86 ? 19.528 -1.380 -12.194 1.00 82.69 86 ASP A N 1
ATOM 620 C CA . ASP A 1 86 ? 19.582 -0.010 -12.728 1.00 82.69 86 ASP A CA 1
ATOM 621 C C . ASP A 1 86 ? 21.055 0.412 -12.841 1.00 82.69 86 ASP A C 1
ATOM 623 O O . ASP A 1 86 ? 21.579 1.205 -12.055 1.00 82.69 86 ASP A O 1
ATOM 627 N N . GLU A 1 87 ? 21.756 -0.190 -13.798 1.00 81.19 87 GLU A N 1
ATOM 628 C CA . GLU A 1 87 ? 23.142 0.128 -14.159 1.00 81.19 87 GLU A CA 1
ATOM 629 C C . GLU A 1 87 ? 23.268 1.368 -15.071 1.00 81.19 87 GLU A C 1
ATOM 631 O O . GLU A 1 87 ? 24.375 1.796 -15.421 1.00 81.19 87 GLU A O 1
ATOM 636 N N . GLY A 1 88 ? 22.145 1.967 -15.473 1.00 78.69 88 GLY A N 1
ATOM 637 C CA . GLY A 1 88 ? 22.112 3.088 -16.404 1.00 78.69 88 GLY A CA 1
ATOM 638 C C . GLY A 1 88 ? 22.447 4.469 -15.813 1.00 78.69 88 GLY A C 1
ATOM 639 O O . GLY A 1 88 ? 22.791 4.641 -14.645 1.00 78.69 88 GLY A O 1
ATOM 640 N N . VAL A 1 89 ? 22.367 5.510 -16.652 1.00 74.75 89 VAL A N 1
ATOM 641 C CA . VAL A 1 89 ? 22.742 6.890 -16.282 1.00 74.75 89 VAL A CA 1
ATOM 642 C C . VAL A 1 89 ? 21.553 7.833 -16.420 1.00 74.75 89 VAL A C 1
ATOM 644 O O . VAL A 1 89 ? 20.994 7.996 -17.500 1.00 74.75 89 VAL A O 1
ATOM 647 N N . ALA A 1 90 ? 21.205 8.524 -15.330 1.00 82.69 90 ALA A N 1
ATOM 648 C CA . ALA A 1 90 ? 20.151 9.545 -15.291 1.00 82.69 90 ALA A CA 1
ATOM 649 C C . ALA A 1 90 ? 18.760 9.051 -15.745 1.00 82.69 90 ALA A C 1
ATOM 651 O O . ALA A 1 90 ? 17.999 9.822 -16.334 1.00 82.69 90 ALA A O 1
ATOM 652 N N . ASN A 1 91 ? 18.439 7.781 -15.482 1.00 80.88 91 ASN A N 1
ATOM 653 C CA . ASN A 1 91 ? 17.102 7.225 -15.688 1.00 80.88 91 ASN A CA 1
ATOM 654 C C . ASN A 1 91 ? 16.094 7.808 -14.677 1.00 80.88 91 ASN A C 1
ATOM 656 O O . ASN A 1 91 ? 16.477 8.256 -13.596 1.00 80.88 91 ASN A O 1
ATOM 660 N N . SER A 1 92 ? 14.807 7.812 -15.033 1.00 82.31 92 SER A N 1
ATOM 661 C CA . SER A 1 92 ? 13.694 8.129 -14.134 1.00 82.31 92 SER A CA 1
ATOM 662 C C . SER A 1 92 ? 12.740 6.943 -14.057 1.00 82.31 92 SER A C 1
ATOM 664 O O . SER A 1 92 ? 12.398 6.336 -15.075 1.00 82.31 92 SER A O 1
ATOM 666 N N . ILE A 1 93 ? 12.324 6.609 -12.840 1.00 86.38 93 ILE A N 1
ATOM 667 C CA . ILE A 1 93 ? 11.314 5.591 -12.577 1.00 86.38 93 ILE A CA 1
ATOM 668 C C . ILE A 1 93 ? 10.235 6.266 -11.747 1.00 86.38 93 ILE A C 1
ATOM 670 O O . ILE A 1 93 ? 10.491 6.734 -10.640 1.00 86.38 93 ILE A O 1
ATOM 674 N N . ASP A 1 94 ? 9.036 6.321 -12.304 1.00 86.50 94 ASP A N 1
ATOM 675 C CA . ASP A 1 94 ? 7.900 7.034 -11.750 1.00 86.50 94 ASP A CA 1
ATOM 676 C C . ASP A 1 94 ? 6.692 6.088 -11.652 1.00 86.50 94 ASP A C 1
ATOM 678 O O . ASP A 1 94 ? 6.581 5.080 -12.360 1.00 86.50 94 ASP A O 1
ATOM 682 N N . ARG A 1 95 ? 5.770 6.395 -10.736 1.00 85.25 95 ARG A N 1
ATOM 683 C CA . ARG A 1 95 ? 4.556 5.601 -10.503 1.00 85.25 95 ARG A CA 1
ATOM 684 C C . ARG A 1 95 ? 3.329 6.461 -10.789 1.00 85.25 95 ARG A C 1
ATOM 686 O O . ARG A 1 95 ? 3.209 7.548 -10.228 1.00 85.25 95 ARG A O 1
ATOM 693 N N . HIS A 1 96 ? 2.418 5.987 -11.639 1.00 84.56 96 HIS A N 1
ATOM 694 C CA . HIS A 1 96 ? 1.219 6.733 -12.060 1.00 84.56 96 HIS A CA 1
ATOM 695 C C . HIS A 1 96 ? -0.083 6.014 -11.693 1.00 84.56 96 HIS A C 1
ATOM 697 O O . HIS A 1 96 ? -0.082 4.831 -11.377 1.00 84.56 96 HIS A O 1
ATOM 703 N N . GLY A 1 97 ? -1.213 6.718 -11.755 1.00 77.88 97 GLY A N 1
ATOM 704 C CA . GLY A 1 97 ? -2.529 6.170 -11.411 1.00 77.88 97 GLY A CA 1
ATOM 705 C C . GLY A 1 97 ? -2.986 6.525 -9.996 1.00 77.88 97 GLY A C 1
ATOM 706 O O . GLY A 1 97 ? -2.315 7.276 -9.279 1.00 77.88 97 GLY A O 1
ATOM 707 N N . GLU A 1 98 ? -4.161 6.019 -9.627 1.00 62.38 98 GLU A N 1
ATOM 708 C CA . GLU A 1 98 ? -4.786 6.290 -8.331 1.00 62.38 98 GLU A CA 1
ATOM 709 C C . GLU A 1 98 ? -3.856 5.856 -7.189 1.00 62.38 98 GLU A C 1
ATOM 711 O O . GLU A 1 98 ? -3.162 4.838 -7.281 1.00 62.38 98 GLU A O 1
ATOM 716 N N . GLU A 1 99 ? -3.770 6.676 -6.138 1.00 56.94 99 GLU A N 1
ATOM 717 C CA . GLU A 1 99 ? -3.124 6.245 -4.898 1.00 56.94 99 GLU A CA 1
ATOM 718 C C . GLU A 1 99 ? -3.888 5.027 -4.408 1.00 56.94 99 GLU A C 1
ATOM 720 O O . GLU A 1 99 ? -5.105 5.098 -4.238 1.00 56.94 99 GLU A O 1
ATOM 725 N N . GLN A 1 100 ? -3.190 3.907 -4.207 1.00 53.19 100 GLN A N 1
ATOM 726 C CA . GLN A 1 100 ? -3.768 2.849 -3.399 1.00 53.19 100 GLN A CA 1
ATOM 727 C C . GLN A 1 100 ? -4.007 3.489 -2.034 1.00 53.19 100 GLN A C 1
ATOM 729 O O . GLN A 1 100 ? -3.048 3.800 -1.326 1.00 53.19 100 GLN A O 1
ATOM 734 N N . SER A 1 101 ? -5.264 3.791 -1.709 1.00 52.38 101 SER A N 1
ATOM 735 C CA . SER A 1 101 ? -5.606 4.197 -0.357 1.00 52.38 101 SER A CA 1
ATOM 736 C C . SER A 1 101 ? -5.130 3.066 0.540 1.00 52.38 101 SER A C 1
ATOM 738 O O . SER A 1 101 ? -5.550 1.919 0.371 1.00 52.38 101 SER A O 1
ATOM 740 N N . GLY A 1 102 ? -4.185 3.374 1.431 1.00 55.34 102 GLY A N 1
ATOM 741 C CA . GLY A 1 102 ? -3.787 2.431 2.465 1.00 55.34 102 GLY A CA 1
ATOM 742 C C . GLY A 1 102 ? -5.031 1.934 3.209 1.00 55.34 102 GLY A C 1
ATOM 743 O O . GLY A 1 102 ? -6.075 2.592 3.156 1.00 55.34 102 GLY A O 1
ATOM 744 N N . PRO A 1 103 ? -4.955 0.772 3.879 1.00 55.91 103 PRO A N 1
ATOM 745 C CA . PRO A 1 103 ? -6.080 0.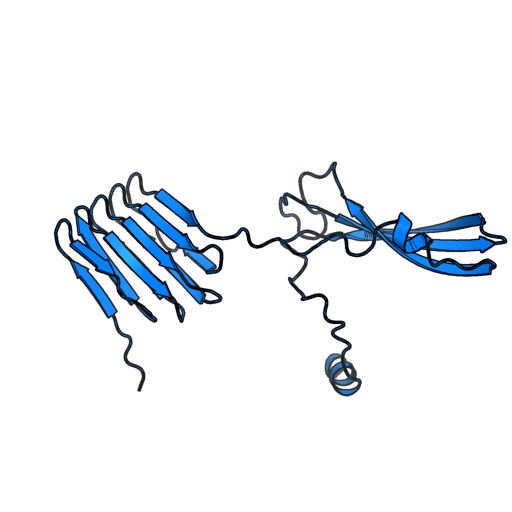296 4.675 1.00 55.91 103 PRO A CA 1
ATOM 746 C C . PRO A 1 103 ? -6.571 1.417 5.599 1.00 55.91 103 PRO A C 1
ATOM 748 O O . PRO A 1 103 ? -5.754 2.142 6.173 1.00 55.91 103 PRO A O 1
ATOM 751 N N . GLU A 1 10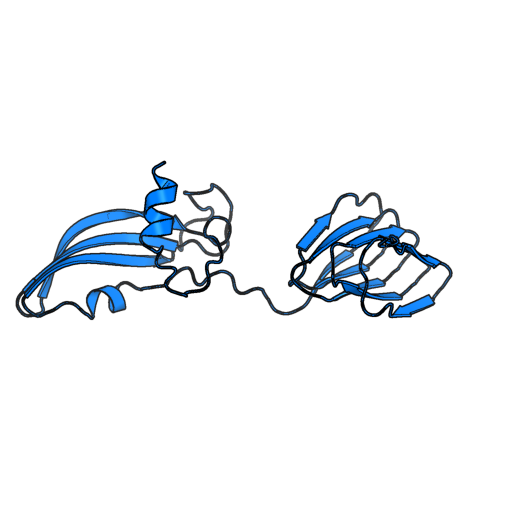4 ? -7.890 1.575 5.735 1.00 63.38 104 GLU A N 1
ATOM 752 C CA . GLU A 1 104 ? -8.448 2.477 6.737 1.00 63.38 104 GLU A CA 1
ATOM 753 C C . GLU A 1 104 ? -8.072 1.924 8.114 1.00 63.38 104 GLU A C 1
ATOM 755 O O . GLU A 1 104 ? -8.604 0.923 8.594 1.00 63.38 104 GLU A O 1
ATOM 760 N N . LEU A 1 105 ? -7.035 2.524 8.700 1.00 62.44 105 LEU A N 1
ATOM 761 C CA . LEU A 1 105 ? -6.434 2.015 9.925 1.00 62.44 105 LEU A CA 1
ATOM 762 C C . LEU A 1 105 ? -7.300 2.316 11.149 1.00 62.44 105 LEU A C 1
ATOM 764 O O . LEU A 1 105 ? -7.265 1.555 12.108 1.00 62.44 105 LEU A O 1
ATOM 768 N N . VAL A 1 106 ? -8.065 3.412 11.134 1.00 68.56 106 VAL A N 1
ATOM 769 C CA . VAL A 1 106 ? -9.024 3.739 12.197 1.00 68.56 106 VAL A CA 1
ATOM 770 C C . VAL A 1 106 ? -10.396 3.239 11.773 1.00 68.56 106 VAL A C 1
ATOM 772 O O . VAL A 1 106 ? -11.097 3.919 11.038 1.00 68.56 106 VAL A O 1
ATOM 775 N N . ARG A 1 107 ? -10.775 2.056 12.253 1.00 73.94 107 ARG A N 1
ATOM 776 C CA . ARG A 1 107 ? -12.087 1.451 11.974 1.00 73.94 107 ARG A CA 1
ATOM 777 C C . ARG A 1 107 ? -13.167 1.902 12.944 1.00 73.94 107 ARG A C 1
ATOM 779 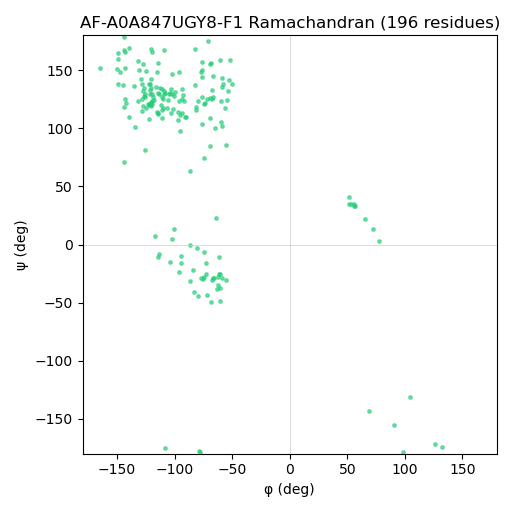O O . ARG A 1 107 ? -14.336 1.944 12.595 1.00 73.94 107 ARG A O 1
ATOM 786 N N . THR A 1 108 ? -12.774 2.194 14.181 1.00 81.44 108 THR A N 1
ATOM 787 C CA . THR A 1 108 ? -13.685 2.663 15.226 1.00 81.44 108 THR A CA 1
ATOM 788 C C . THR A 1 108 ? -12.954 3.670 16.091 1.00 81.44 108 THR A C 1
ATOM 790 O O . THR A 1 108 ? -11.941 3.349 16.728 1.00 81.44 108 THR A O 1
ATOM 793 N N . ASP A 1 109 ? -13.459 4.899 16.113 1.00 85.56 109 ASP A N 1
ATOM 794 C CA . ASP A 1 109 ? -12.912 5.943 16.968 1.00 85.56 109 ASP A CA 1
ATOM 795 C C . ASP A 1 109 ? -13.457 5.849 18.404 1.00 85.56 109 ASP A C 1
ATOM 797 O O . ASP A 1 109 ? -14.387 5.104 18.721 1.00 85.56 109 ASP A O 1
ATOM 801 N N . ARG A 1 110 ? -12.847 6.603 19.325 1.00 86.81 110 ARG A N 1
ATOM 802 C CA . ARG A 1 110 ? -13.237 6.575 20.741 1.00 86.81 110 ARG A CA 1
ATOM 803 C C . ARG A 1 110 ? -14.677 7.038 20.969 1.00 86.81 110 ARG A C 1
ATOM 805 O O . ARG A 1 110 ? -15.310 6.572 21.908 1.00 86.81 110 ARG A O 1
ATOM 812 N N . ALA A 1 111 ? -15.169 7.998 20.191 1.00 85.06 111 ALA A N 1
ATOM 813 C CA . ALA A 1 111 ? -16.515 8.526 20.372 1.00 85.06 111 ALA A CA 1
ATOM 814 C C . ALA A 1 111 ? -17.557 7.501 19.917 1.00 85.06 111 ALA A C 1
ATOM 816 O O . ALA A 1 111 ? -18.519 7.263 20.643 1.00 85.06 111 ALA A O 1
ATOM 817 N N . GLU A 1 112 ? -17.322 6.862 18.774 1.00 84.31 112 GLU A N 1
ATOM 818 C CA . GLU A 1 112 ? -18.143 5.778 18.243 1.00 84.31 112 GLU A CA 1
ATOM 819 C C . GLU A 1 112 ? -18.177 4.585 19.202 1.00 84.31 112 GLU A C 1
ATOM 821 O O . GLU A 1 112 ? -19.253 4.151 19.606 1.00 84.31 112 GLU A O 1
ATOM 826 N N . ALA A 1 113 ? -17.016 4.141 19.693 1.00 85.25 113 ALA A N 1
ATOM 827 C CA . ALA A 1 113 ? -16.927 3.004 20.610 1.00 85.25 113 ALA A CA 1
ATOM 828 C C . ALA A 1 113 ? -17.685 3.222 21.940 1.00 85.25 113 ALA A C 1
ATOM 830 O O . ALA A 1 113 ? -18.093 2.269 22.602 1.00 85.25 113 ALA A O 1
ATOM 831 N N . TYR A 1 114 ? -17.873 4.481 22.344 1.00 85.75 114 TYR A N 1
ATOM 832 C CA . TYR A 1 114 ? -18.613 4.860 23.549 1.00 85.75 114 TYR A CA 1
ATOM 833 C C . TYR A 1 114 ? -20.090 5.192 23.288 1.00 85.75 114 TYR A C 1
ATOM 835 O O . TYR A 1 114 ? -20.866 5.254 24.245 1.00 85.75 114 TYR A O 1
ATOM 843 N N . ALA A 1 115 ? -20.488 5.425 22.033 1.00 85.00 115 ALA A N 1
ATOM 844 C CA . ALA A 1 115 ? -21.841 5.851 21.677 1.00 85.00 115 ALA A CA 1
ATOM 845 C C . ALA A 1 115 ? -22.892 4.760 21.937 1.00 85.00 115 ALA A C 1
ATOM 847 O O . ALA A 1 115 ? -24.028 5.079 22.293 1.00 85.00 115 ALA A O 1
ATOM 848 N N . ASP A 1 116 ? -22.495 3.492 21.830 1.00 80.56 116 ASP A N 1
ATOM 849 C CA . ASP A 1 116 ? -23.382 2.336 21.988 1.00 80.56 116 ASP A CA 1
ATOM 850 C C . ASP A 1 116 ? -23.552 1.869 23.444 1.00 80.56 116 ASP A C 1
ATOM 852 O O . ASP A 1 116 ? -24.294 0.923 23.720 1.00 80.56 116 ASP A O 1
ATOM 856 N N . LEU A 1 117 ? -22.900 2.532 24.407 1.00 84.75 117 LEU A N 1
ATOM 857 C CA . LEU A 1 117 ? -22.986 2.142 25.812 1.00 84.75 117 LEU A CA 1
ATOM 858 C C . LEU A 1 117 ? -24.380 2.413 26.392 1.00 84.75 117 LEU A C 1
ATOM 860 O O . LEU A 1 117 ? -24.904 3.530 26.372 1.00 84.75 117 LEU A O 1
ATOM 864 N N . GLY A 1 118 ? -24.971 1.369 26.972 1.00 80.00 118 GLY A N 1
ATOM 865 C CA . GLY A 1 118 ? -26.274 1.445 27.621 1.00 80.00 118 GLY A CA 1
ATOM 866 C C . GLY A 1 118 ? -26.271 2.226 28.943 1.00 80.00 118 GLY A C 1
ATOM 867 O O . GLY A 1 118 ? -25.241 2.611 29.494 1.00 80.00 118 GLY A O 1
ATOM 868 N N . LEU A 1 119 ? -27.466 2.413 29.519 1.00 81.19 119 LEU A N 1
ATOM 869 C CA . LEU A 1 119 ? -27.635 3.075 30.824 1.00 81.19 119 LEU A CA 1
ATOM 870 C C . LEU A 1 119 ? -26.955 2.328 31.982 1.00 81.19 119 LEU A C 1
ATOM 872 O O . LEU A 1 119 ? -26.600 2.959 32.976 1.00 81.19 119 LEU A O 1
ATOM 876 N N . PHE A 1 120 ? -26.820 1.007 31.873 1.00 87.44 120 PHE A N 1
ATOM 877 C CA . PHE A 1 120 ? -26.117 0.155 32.825 1.00 87.44 120 PHE A CA 1
ATOM 878 C C . PHE A 1 120 ? -25.337 -0.889 32.048 1.00 87.44 120 PHE A C 1
ATOM 880 O O . PHE A 1 120 ? -25.947 -1.788 31.469 1.00 87.44 120 PHE A O 1
ATOM 887 N N . ASP A 1 121 ? -24.017 -0.769 32.040 1.00 86.69 121 ASP A N 1
ATOM 888 C CA . ASP A 1 121 ? -23.165 -1.694 31.305 1.00 86.69 121 ASP A CA 1
ATOM 889 C C . ASP A 1 121 ? -21.820 -1.889 32.004 1.00 86.69 121 ASP A C 1
ATOM 891 O O . ASP A 1 121 ? -21.313 -0.984 32.663 1.00 86.69 121 ASP A O 1
ATOM 895 N N . TYR A 1 122 ? -21.249 -3.077 31.862 1.00 88.81 122 TYR A N 1
ATOM 896 C CA . TYR A 1 122 ? -19.875 -3.385 32.232 1.00 88.81 122 TYR A CA 1
ATOM 897 C C . TYR A 1 122 ? -19.277 -4.167 31.073 1.00 88.81 122 TYR A C 1
ATOM 899 O O . TYR A 1 122 ? -19.542 -5.360 30.914 1.00 88.81 122 TYR A O 1
ATOM 907 N N . THR A 1 123 ? -18.492 -3.481 30.253 1.00 88.62 123 THR A N 1
ATOM 908 C CA . THR A 1 123 ? -18.025 -4.039 28.989 1.00 88.62 123 THR A CA 1
ATOM 909 C C . THR A 1 123 ? -16.599 -3.613 28.681 1.00 88.62 123 THR A C 1
ATOM 911 O O . THR A 1 123 ? -16.029 -2.723 29.317 1.00 88.62 123 THR A O 1
ATOM 914 N N . MET A 1 124 ? -16.005 -4.303 27.718 1.00 87.62 124 MET A N 1
ATOM 915 C CA . MET A 1 124 ? -14.734 -3.924 27.132 1.00 87.62 124 MET A CA 1
ATOM 916 C C . MET A 1 124 ? -15.016 -3.130 25.861 1.00 87.62 124 MET A C 1
ATOM 918 O O . MET A 1 124 ? -15.694 -3.617 24.963 1.00 87.62 124 MET A O 1
ATOM 922 N N . VAL A 1 125 ? -14.487 -1.916 25.800 1.00 88.69 125 VAL A N 1
ATOM 923 C CA . VAL A 1 125 ? -14.601 -1.017 24.657 1.00 88.69 125 VAL A CA 1
ATOM 924 C C . VAL A 1 125 ? -13.258 -0.991 23.946 1.00 88.69 125 VAL A C 1
ATOM 926 O O . VAL A 1 125 ? -12.240 -0.696 24.573 1.00 88.69 125 VAL A O 1
ATOM 929 N N . SER A 1 126 ? -13.243 -1.295 22.649 1.00 87.06 126 SER A N 1
ATOM 930 C CA . SER A 1 126 ? -12.040 -1.206 21.822 1.00 87.06 126 SER A CA 1
ATOM 931 C C . SER A 1 126 ? -12.146 -0.071 20.815 1.00 87.06 126 SER A C 1
ATOM 933 O O . SER A 1 126 ? -13.161 0.032 20.133 1.00 87.06 126 SER A O 1
ATOM 935 N N . TYR A 1 127 ? -11.103 0.743 20.691 1.00 86.81 127 TYR A N 1
ATOM 936 C CA . TYR A 1 127 ? -11.047 1.841 19.721 1.00 86.81 127 TYR A CA 1
ATOM 937 C C . TYR A 1 127 ? -9.614 2.097 19.254 1.00 86.81 127 TYR A C 1
ATOM 939 O O . TYR A 1 127 ? -8.657 1.641 19.883 1.00 86.81 127 TYR A O 1
ATOM 947 N N . GLN A 1 128 ? -9.449 2.833 18.158 1.00 88.56 128 GLN A N 1
ATOM 948 C CA . GLN A 1 128 ? -8.142 3.217 17.626 1.00 88.56 128 GLN A CA 1
ATOM 949 C C . GLN A 1 128 ? -7.940 4.736 17.675 1.00 88.56 128 GLN A C 1
ATOM 951 O O . GLN A 1 128 ? -8.884 5.518 17.565 1.00 88.56 128 GLN A O 1
ATOM 956 N N . THR A 1 129 ? -6.692 5.166 17.854 1.00 87.50 129 THR A N 1
ATOM 957 C CA . THR A 1 129 ? -6.299 6.581 17.779 1.00 87.50 129 THR A CA 1
ATOM 958 C C . THR A 1 129 ? -5.077 6.764 16.889 1.00 87.50 129 THR A C 1
ATOM 960 O O . THR A 1 129 ? -4.226 5.878 16.799 1.00 87.50 129 THR A O 1
ATOM 963 N N . ASN A 1 130 ? -4.967 7.926 16.240 1.00 84.38 130 ASN A N 1
ATOM 964 C CA . ASN A 1 130 ? -3.765 8.283 15.488 1.00 84.38 130 ASN A CA 1
ATOM 965 C C . ASN A 1 130 ? -2.583 8.474 16.444 1.00 84.38 130 ASN A C 1
ATOM 967 O O . ASN A 1 130 ? -2.639 9.282 17.372 1.00 84.38 130 ASN A O 1
ATOM 971 N N . ALA A 1 131 ? -1.480 7.780 16.182 1.00 78.56 131 ALA A N 1
ATOM 972 C CA . ALA A 1 131 ? -0.233 7.931 16.916 1.00 78.56 131 ALA A CA 1
ATOM 973 C C . ALA A 1 131 ? 0.610 9.070 16.313 1.00 78.56 131 ALA A C 1
ATOM 975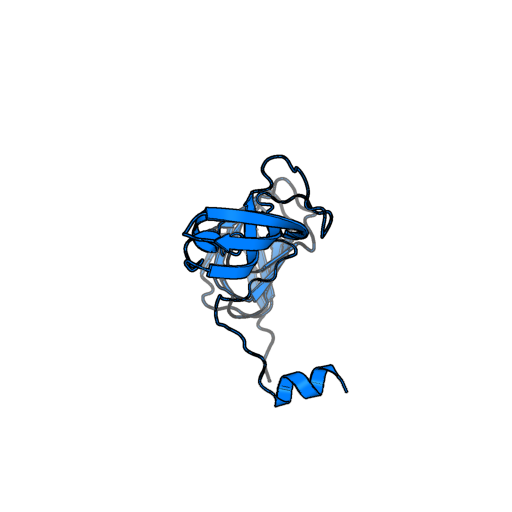 O O . ALA A 1 131 ? 1.717 8.848 15.831 1.00 78.56 131 ALA A O 1
ATOM 976 N N . THR A 1 132 ? 0.087 10.300 16.361 1.00 67.00 132 THR A N 1
ATOM 977 C CA . THR A 1 132 ? 0.616 11.489 15.655 1.00 67.00 132 THR A CA 1
ATOM 978 C C . THR A 1 132 ? 2.039 11.914 16.035 1.00 67.00 132 THR A C 1
ATOM 980 O O . THR A 1 132 ? 2.610 12.775 15.379 1.00 67.00 132 THR A O 1
ATOM 983 N N . GLU A 1 133 ? 2.610 11.355 17.102 1.00 65.69 133 GLU A N 1
ATOM 984 C CA . GLU A 1 133 ? 3.953 11.689 17.599 1.00 65.69 133 GLU A CA 1
ATOM 985 C C . GLU A 1 133 ? 5.025 10.649 17.222 1.00 65.69 133 GLU A C 1
ATOM 987 O O . GLU A 1 133 ? 6.153 10.734 17.705 1.00 65.69 133 GLU A O 1
ATOM 992 N N . ARG A 1 134 ? 4.691 9.627 16.421 1.00 66.81 134 ARG A N 1
ATOM 993 C CA . ARG A 1 134 ? 5.611 8.521 16.110 1.00 66.81 134 ARG A CA 1
ATOM 994 C C . ARG A 1 134 ? 6.180 8.642 14.701 1.00 66.81 134 ARG A C 1
ATOM 996 O O . ARG A 1 134 ? 5.431 8.769 13.744 1.00 66.81 134 ARG A O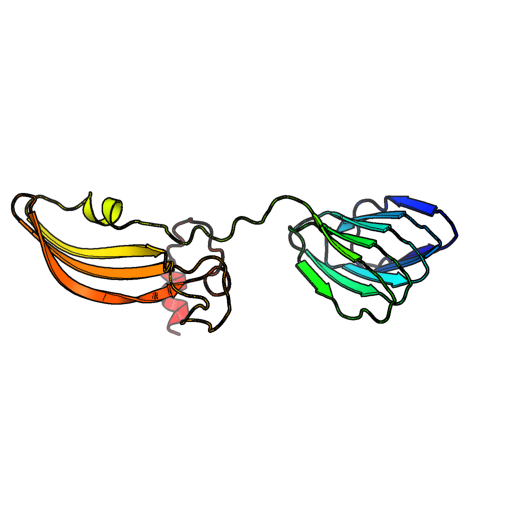 1
ATOM 1003 N N . GLU A 1 135 ? 7.504 8.542 14.597 1.00 71.94 135 GLU A N 1
ATOM 1004 C CA . GLU A 1 135 ? 8.222 8.490 13.313 1.00 71.94 135 GLU A CA 1
ATOM 1005 C C . GLU A 1 135 ? 8.273 7.059 12.739 1.00 71.94 135 GLU A C 1
ATOM 1007 O O . GLU A 1 135 ? 8.410 6.886 11.534 1.00 71.94 135 GLU A O 1
ATOM 1012 N N . PHE A 1 136 ? 8.102 6.033 13.586 1.00 81.69 136 PHE A N 1
ATOM 1013 C CA . PHE A 1 136 ? 8.145 4.618 13.201 1.00 81.69 136 PHE A CA 1
ATOM 1014 C C . PHE A 1 136 ? 7.124 3.765 13.974 1.00 81.69 136 PHE A C 1
ATOM 1016 O O . PHE A 1 136 ? 6.758 4.063 15.117 1.00 81.69 136 PHE A O 1
ATOM 1023 N N . CYS A 1 137 ? 6.670 2.671 13.357 1.00 83.44 137 CYS A N 1
ATOM 1024 C CA . CYS A 1 137 ? 5.714 1.729 13.940 1.00 83.44 137 CYS A CA 1
ATOM 1025 C C . CYS A 1 137 ? 6.408 0.771 14.922 1.00 83.44 137 CYS A C 1
ATOM 1027 O O . CYS A 1 137 ? 7.307 0.028 14.530 1.00 83.44 137 CYS A O 1
ATOM 1029 N N . HIS A 1 138 ? 5.974 0.700 16.188 1.00 84.50 138 HIS A N 1
ATOM 1030 C CA . HIS A 1 138 ? 6.618 -0.187 17.176 1.00 84.50 138 HIS A CA 1
ATOM 1031 C C . HIS A 1 138 ? 6.324 -1.675 16.976 1.00 84.50 138 HIS A C 1
ATOM 1033 O O . HIS A 1 138 ? 7.011 -2.513 17.556 1.00 84.50 138 HIS A O 1
ATOM 1039 N N . ASN A 1 139 ? 5.302 -2.013 16.190 1.00 84.00 139 ASN A N 1
ATOM 1040 C CA . ASN A 1 139 ? 4.944 -3.403 15.937 1.00 84.00 139 ASN A CA 1
ATOM 1041 C C . ASN A 1 139 ? 5.863 -4.044 14.886 1.00 84.00 139 ASN A C 1
ATOM 1043 O O . ASN A 1 139 ? 6.349 -5.152 15.091 1.00 84.00 139 ASN A O 1
ATOM 1047 N N . CYS A 1 140 ? 6.154 -3.341 13.784 1.00 84.38 140 CYS A N 1
ATOM 1048 C CA . CYS A 1 140 ? 6.983 -3.873 12.693 1.00 84.3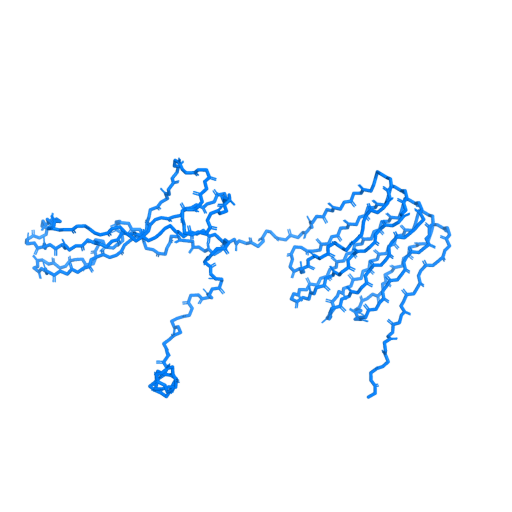8 140 CYS A CA 1
ATOM 1049 C C . CYS A 1 140 ? 8.334 -3.168 12.503 1.00 84.38 140 CYS A C 1
ATOM 1051 O O . CYS A 1 140 ? 9.144 -3.630 11.703 1.00 84.38 140 CYS A O 1
ATOM 1053 N N . GLY A 1 141 ? 8.582 -2.059 13.204 1.00 83.50 141 GLY A N 1
ATOM 1054 C CA . GLY A 1 141 ? 9.839 -1.308 13.156 1.00 83.50 141 GLY A CA 1
ATOM 1055 C C . GLY A 1 141 ? 10.084 -0.525 11.863 1.00 83.50 141 GLY A C 1
ATOM 1056 O O . GLY A 1 141 ? 11.217 -0.119 11.629 1.00 83.50 141 GLY A O 1
ATOM 1057 N N . ARG A 1 142 ? 9.065 -0.345 11.012 1.00 80.38 142 ARG A N 1
ATOM 1058 C CA . ARG A 1 142 ? 9.167 0.421 9.758 1.00 80.38 142 ARG A CA 1
ATOM 1059 C C . ARG A 1 142 ? 8.691 1.856 9.956 1.00 80.38 142 ARG A C 1
ATOM 1061 O O . ARG A 1 142 ? 7.774 2.094 10.747 1.00 80.38 142 ARG A O 1
ATOM 1068 N N . ASP A 1 143 ? 9.285 2.770 9.199 1.00 81.44 143 ASP A N 1
ATOM 1069 C CA . ASP A 1 143 ? 8.767 4.125 9.030 1.00 81.44 143 ASP A CA 1
ATOM 1070 C C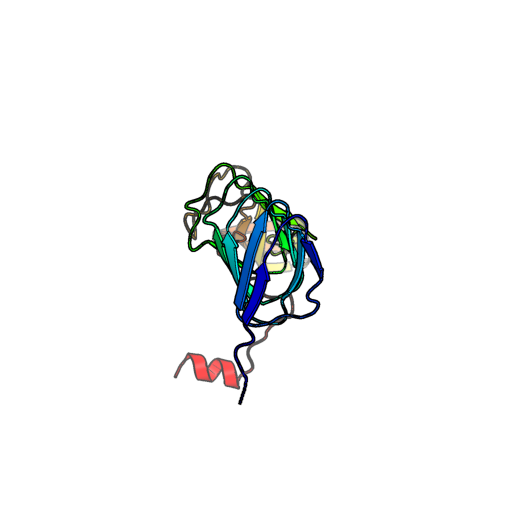 . ASP A 1 143 ? 7.447 4.047 8.257 1.00 81.44 143 ASP A C 1
ATOM 1072 O O . ASP A 1 143 ? 7.344 3.326 7.262 1.00 81.44 143 ASP A O 1
ATOM 1076 N N . ALA A 1 144 ? 6.425 4.745 8.743 1.00 76.31 144 ALA A N 1
ATOM 1077 C CA . ALA A 1 144 ? 5.103 4.740 8.135 1.00 76.31 144 ALA A CA 1
ATOM 1078 C C . ALA A 1 144 ? 4.458 6.117 8.274 1.00 76.31 144 ALA A C 1
ATOM 1080 O O . ALA A 1 144 ? 4.498 6.725 9.341 1.00 76.31 144 ALA A O 1
ATOM 1081 N N . GLU A 1 145 ? 3.826 6.584 7.199 1.00 72.56 145 GLU A N 1
ATOM 1082 C CA . GLU A 1 145 ? 3.170 7.897 7.166 1.00 72.56 145 GLU A CA 1
ATOM 1083 C C . GLU A 1 145 ? 1.953 7.968 8.094 1.00 72.56 145 GLU A C 1
ATOM 1085 O O . GLU A 1 145 ? 1.616 9.032 8.609 1.00 72.56 145 GLU A O 1
ATOM 1090 N N . THR A 1 146 ? 1.291 6.830 8.319 1.00 80.31 146 THR A N 1
ATOM 1091 C CA . THR A 1 146 ? 0.168 6.707 9.248 1.00 80.31 146 THR A CA 1
ATOM 1092 C C . THR A 1 146 ? 0.418 5.548 10.201 1.00 80.31 146 THR A C 1
ATOM 1094 O O . THR A 1 146 ? 0.650 4.415 9.780 1.00 80.31 146 THR A O 1
ATOM 1097 N N . ILE A 1 147 ? 0.362 5.836 11.498 1.00 84.19 147 ILE A N 1
ATOM 1098 C CA . ILE A 1 147 ? 0.460 4.846 12.569 1.00 84.19 147 ILE A CA 1
ATOM 1099 C C . ILE A 1 147 ? -0.755 5.046 13.465 1.00 84.19 147 ILE A C 1
ATOM 1101 O O . ILE A 1 147 ? -1.006 6.160 13.930 1.00 84.19 147 ILE A O 1
ATOM 1105 N N . VAL A 1 148 ? -1.491 3.975 13.735 1.00 87.75 148 VAL A N 1
ATOM 1106 C CA . VAL A 1 148 ? -2.597 3.982 14.695 1.00 87.75 148 VAL A CA 1
ATOM 1107 C C . VAL A 1 148 ? -2.274 3.091 15.881 1.00 87.75 148 VAL A C 1
ATOM 1109 O O . VAL A 1 148 ? -1.451 2.179 15.806 1.00 87.75 148 VAL A O 1
ATOM 1112 N N . ARG A 1 149 ? -2.925 3.366 17.004 1.00 86.50 149 ARG A N 1
ATOM 1113 C CA . ARG A 1 149 ? -2.820 2.581 18.228 1.00 86.50 149 ARG A CA 1
ATOM 1114 C C . ARG A 1 149 ? -4.186 2.074 18.628 1.00 86.50 149 ARG A C 1
ATOM 1116 O O . ARG A 1 149 ? -5.114 2.866 18.772 1.00 86.50 149 ARG A O 1
ATOM 1123 N N . ARG A 1 150 ? -4.275 0.772 18.884 1.00 86.88 150 ARG A N 1
ATOM 1124 C CA . ARG A 1 150 ? -5.465 0.141 19.450 1.00 86.88 150 ARG A CA 1
ATOM 1125 C C . ARG A 1 150 ? -5.494 0.306 20.969 1.00 86.88 150 ARG A C 1
ATOM 1127 O O . ARG A 1 150 ? -4.484 0.111 21.645 1.00 86.88 150 ARG A O 1
ATOM 1134 N N . HIS A 1 151 ? -6.659 0.627 21.503 1.00 88.06 151 HIS A N 1
ATOM 1135 C CA . HIS A 1 151 ? -6.952 0.707 22.928 1.00 88.06 151 HIS A CA 1
ATOM 1136 C C . HIS A 1 151 ? -8.069 -0.275 23.262 1.00 88.06 151 HIS A C 1
ATOM 1138 O O . HIS A 1 151 ? -9.003 -0.440 22.481 1.00 88.06 151 HIS A O 1
ATOM 1144 N N . GLU A 1 152 ? -7.972 -0.904 24.426 1.00 88.62 152 GLU A N 1
ATOM 1145 C CA . GLU A 1 152 ? -9.014 -1.725 25.033 1.00 88.62 152 GLU A CA 1
ATOM 1146 C C . GLU A 1 152 ? -9.242 -1.238 26.463 1.00 88.62 152 GLU A C 1
ATOM 1148 O O . GLU A 1 152 ? -8.369 -1.335 27.326 1.00 88.62 152 GLU A O 1
ATOM 1153 N N . GLU A 1 153 ? -10.425 -0.704 26.729 1.00 90.94 153 GLU A N 1
ATOM 1154 C CA . GLU A 1 153 ? -10.799 -0.149 28.022 1.00 90.94 153 GLU A CA 1
ATOM 1155 C C . GLU A 1 153 ? -11.921 -0.973 28.647 1.00 90.94 153 GLU A C 1
ATOM 1157 O O . GLU A 1 153 ? -12.941 -1.240 28.022 1.00 90.94 153 GLU A O 1
ATOM 1162 N N . THR A 1 154 ? -11.770 -1.362 29.911 1.00 90.62 154 THR A N 1
ATOM 1163 C CA . THR A 1 154 ? -12.895 -1.871 30.699 1.00 90.62 154 THR A CA 1
ATOM 1164 C C . THR A 1 154 ? -13.683 -0.684 31.227 1.00 90.62 154 THR A C 1
ATOM 1166 O O . THR A 1 154 ? -13.171 0.088 32.039 1.00 90.62 154 THR A O 1
ATOM 1169 N N . VAL A 1 155 ? -14.931 -0.554 30.793 1.00 91.06 155 VAL A N 1
ATOM 1170 C CA . VAL A 1 155 ? -15.806 0.577 31.105 1.00 91.06 155 VAL A CA 1
ATOM 1171 C C . VAL A 1 155 ? -17.007 0.096 31.908 1.00 91.06 155 VAL A C 1
ATOM 1173 O O . VAL A 1 155 ? -17.628 -0.915 31.590 1.00 91.06 155 VAL A O 1
ATOM 1176 N N . LEU A 1 156 ? -17.339 0.849 32.955 1.00 91.12 156 LEU A N 1
ATOM 1177 C CA . LEU A 1 156 ? -18.597 0.745 33.681 1.00 91.12 156 LEU A CA 1
ATOM 1178 C C . LEU A 1 156 ? -19.468 1.957 33.332 1.00 91.12 156 LEU A C 1
ATOM 1180 O O . LEU A 1 156 ? -19.099 3.092 33.638 1.00 91.12 156 LEU A O 1
ATOM 1184 N N . ALA A 1 157 ? -20.622 1.714 32.719 1.00 90.00 157 ALA A N 1
ATOM 1185 C CA . ALA A 1 157 ? -21.640 2.716 32.437 1.00 90.00 157 ALA A CA 1
ATOM 1186 C C . ALA A 1 157 ? -22.764 2.629 33.477 1.00 90.00 157 ALA A C 1
ATOM 1188 O O . ALA A 1 157 ? -23.306 1.553 33.725 1.00 90.00 157 ALA A O 1
ATOM 1189 N N . VAL A 1 158 ? -23.112 3.752 34.107 1.00 87.25 158 VAL A N 1
ATOM 1190 C CA . VAL A 1 158 ? -24.197 3.850 35.094 1.00 87.25 158 VAL A CA 1
ATOM 1191 C C . VAL A 1 158 ? -24.925 5.180 34.916 1.00 87.25 158 VAL A C 1
ATOM 1193 O O . VAL A 1 158 ? -24.326 6.247 35.029 1.00 87.25 158 VAL A O 1
ATOM 1196 N N . PHE A 1 159 ? -26.232 5.129 34.656 1.00 85.50 159 PHE A N 1
ATOM 1197 C CA . PHE A 1 159 ? -27.082 6.297 34.386 1.00 85.50 159 PHE A CA 1
ATOM 1198 C C . PHE A 1 159 ? -26.532 7.226 33.286 1.00 85.50 159 PHE A C 1
ATOM 1200 O O . PHE A 1 159 ? -26.683 8.443 33.368 1.00 85.50 159 PHE A O 1
ATOM 1207 N N . GLY A 1 160 ? -25.881 6.658 32.265 1.00 75.75 160 GLY A N 1
ATOM 1208 C CA . GLY A 1 160 ? -25.270 7.419 31.168 1.00 75.75 160 GLY A CA 1
ATOM 1209 C C . GLY A 1 160 ? -23.929 8.079 31.512 1.00 75.75 160 GLY A C 1
ATOM 1210 O O . GLY A 1 160 ? -23.355 8.761 30.669 1.00 75.75 160 GLY A O 1
ATOM 1211 N N . PHE A 1 161 ? -23.404 7.874 32.723 1.00 84.25 161 PHE A N 1
ATOM 1212 C CA . PHE A 1 161 ? -22.025 8.215 33.064 1.00 84.25 161 PHE A CA 1
ATOM 1213 C C . PHE A 1 161 ? -21.131 7.002 32.859 1.00 84.25 161 PHE A C 1
ATOM 1215 O O . PHE A 1 161 ? -21.452 5.910 33.321 1.00 84.25 161 PHE A O 1
ATOM 1222 N N . THR A 1 162 ? -19.988 7.205 32.216 1.00 87.62 162 THR A N 1
ATOM 1223 C CA . THR A 1 162 ? -19.006 6.151 31.957 1.00 87.62 162 THR A CA 1
ATOM 1224 C C . THR A 1 162 ? -17.770 6.355 32.818 1.00 87.62 162 THR A C 1
ATOM 1226 O O . THR A 1 162 ? -17.216 7.456 32.870 1.00 87.62 162 THR A O 1
ATOM 1229 N N . VAL A 1 163 ? -17.314 5.290 33.471 1.00 88.62 163 VAL A N 1
ATOM 1230 C CA . VAL A 1 163 ? -16.061 5.257 34.229 1.00 88.62 163 VAL A CA 1
ATOM 1231 C C . VAL A 1 163 ? -15.170 4.164 33.653 1.00 88.62 163 VAL A C 1
ATOM 1233 O O . VAL A 1 163 ? -15.543 2.991 33.662 1.00 88.62 163 VAL A O 1
ATOM 1236 N N . THR A 1 164 ? -13.979 4.539 33.189 1.00 90.00 164 THR A N 1
ATOM 1237 C CA . THR A 1 164 ? -12.936 3.586 32.797 1.00 90.00 164 THR A CA 1
ATOM 1238 C C . THR A 1 164 ? -12.312 2.981 34.054 1.00 90.00 164 THR A C 1
ATOM 1240 O O . THR A 1 164 ? -11.785 3.691 34.909 1.00 90.00 164 THR A O 1
ATOM 1243 N N . LEU A 1 165 ? -12.394 1.660 34.182 1.00 87.81 165 LEU A N 1
ATOM 1244 C CA . LEU A 1 165 ? -11.881 0.888 35.317 1.00 87.81 165 LEU A CA 1
ATOM 1245 C C . LEU A 1 165 ? -10.488 0.310 35.054 1.00 87.81 165 LEU A C 1
ATOM 1247 O O . LEU A 1 165 ? -9.749 0.023 35.994 1.00 87.81 165 LEU A O 1
ATOM 1251 N N . GLY A 1 166 ? -10.132 0.136 33.785 1.00 84.25 166 GLY A N 1
ATOM 1252 C CA . GLY A 1 166 ? -8.824 -0.339 33.366 1.00 84.25 166 GLY A CA 1
ATOM 1253 C C . GLY A 1 166 ? -8.608 -0.083 31.885 1.00 84.25 166 GLY A C 1
ATOM 1254 O O . GLY A 1 166 ? -9.564 -0.057 31.117 1.00 84.25 166 GLY A O 1
ATOM 1255 N N . GLU A 1 167 ? -7.350 0.091 31.502 1.00 85.62 167 GLU A N 1
ATOM 1256 C CA . GLU A 1 167 ? -6.937 0.289 30.117 1.00 85.62 167 GLU A CA 1
ATOM 1257 C C . GLU A 1 167 ? -5.823 -0.701 29.782 1.00 85.62 167 GLU A C 1
ATOM 1259 O O . GLU A 1 167 ? -4.907 -0.943 30.577 1.00 85.62 167 GLU A O 1
ATOM 1264 N N . ARG A 1 168 ? -5.908 -1.278 28.588 1.00 81.56 168 ARG A N 1
ATOM 1265 C CA . ARG A 1 168 ? -4.840 -2.024 27.941 1.00 81.56 168 ARG A CA 1
ATOM 1266 C C . ARG A 1 168 ? -4.622 -1.405 26.575 1.00 81.56 168 ARG A C 1
ATOM 1268 O O . ARG A 1 168 ? -5.544 -1.259 25.783 1.00 81.56 168 ARG A O 1
ATOM 1275 N N . THR A 1 169 ? -3.383 -1.048 26.299 1.00 74.56 169 THR A N 1
ATOM 1276 C CA . THR A 1 169 ? -2.992 -0.564 24.982 1.00 74.56 169 THR A CA 1
ATOM 1277 C C . THR A 1 169 ? -2.506 -1.744 24.148 1.00 74.56 169 THR A C 1
ATOM 1279 O O . THR A 1 169 ? -1.667 -2.521 24.607 1.00 74.56 169 THR A O 1
ATOM 1282 N N . GLY A 1 170 ? -3.052 -1.885 22.944 1.00 71.56 170 GLY A N 1
ATOM 1283 C CA . GLY A 1 170 ? -2.612 -2.851 21.945 1.00 71.56 170 GLY A CA 1
ATOM 1284 C C . GLY A 1 170 ? -1.346 -2.404 21.207 1.00 71.56 170 GLY A C 1
ATOM 1285 O O . GLY A 1 170 ? -0.769 -1.350 21.485 1.00 71.56 170 GLY A O 1
ATOM 1286 N N . SER A 1 171 ? -0.903 -3.230 20.261 1.00 80.19 171 SER A N 1
ATOM 1287 C CA . SER A 1 171 ? 0.229 -2.912 19.386 1.00 80.19 171 SER A CA 1
ATOM 1288 C C . SER A 1 171 ? -0.103 -1.767 18.423 1.00 80.19 171 SER A C 1
ATOM 1290 O O . SER A 1 171 ? -1.268 -1.512 18.121 1.00 80.19 171 SER A O 1
ATOM 1292 N N . ASP A 1 172 ? 0.935 -1.080 17.940 1.00 85.69 172 ASP A N 1
ATOM 1293 C CA . ASP A 1 172 ? 0.788 -0.134 16.833 1.00 85.69 172 ASP A CA 1
ATOM 1294 C C . ASP A 1 172 ? 0.414 -0.878 15.540 1.00 85.69 172 ASP A C 1
ATOM 1296 O O . ASP A 1 172 ? 0.900 -1.979 15.267 1.00 85.69 172 ASP A O 1
ATOM 1300 N N . GLU A 1 173 ? -0.397 -0.239 14.715 1.00 84.19 173 GLU A N 1
ATOM 1301 C CA . GLU A 1 173 ? -0.793 -0.717 13.396 1.00 84.19 173 GLU A CA 1
ATOM 1302 C C . GLU A 1 173 ? -0.394 0.339 12.360 1.00 84.19 173 GLU A C 1
ATOM 1304 O O . GLU A 1 173 ? -0.500 1.545 12.588 1.00 84.19 173 GLU A O 1
ATOM 1309 N N . CYS A 1 174 ? 0.130 -0.114 11.227 1.00 84.75 174 CYS A N 1
ATOM 1310 C CA . CYS A 1 174 ? 0.509 0.736 10.100 1.00 84.75 174 CYS A CA 1
ATOM 1311 C C . CYS A 1 174 ? 0.212 -0.000 8.785 1.00 84.75 174 CYS A C 1
ATOM 1313 O O . CYS A 1 174 ? -0.003 -1.218 8.832 1.00 84.75 174 CYS A O 1
ATOM 1315 N N . PRO A 1 175 ? 0.237 0.675 7.624 1.00 80.06 175 PRO A N 1
ATOM 1316 C CA . PRO A 1 175 ? -0.075 0.045 6.340 1.00 80.06 175 PRO A CA 1
ATOM 1317 C C . PRO A 1 175 ? 0.850 -1.133 6.010 1.00 80.06 175 PRO A C 1
ATOM 1319 O O . PRO A 1 175 ? 0.431 -2.089 5.374 1.00 80.06 175 PRO A O 1
ATOM 1322 N N . GLU A 1 176 ? 2.089 -1.101 6.505 1.00 80.38 176 GLU A N 1
ATOM 1323 C CA . GLU A 1 176 ? 3.098 -2.129 6.233 1.00 80.38 176 GLU A CA 1
ATOM 1324 C C . GLU A 1 176 ? 2.870 -3.443 6.994 1.00 80.38 176 GLU A C 1
ATOM 1326 O O . GLU A 1 176 ? 3.330 -4.501 6.569 1.00 80.38 176 GLU A O 1
ATOM 1331 N N . CYS A 1 177 ? 2.225 -3.387 8.163 1.00 79.69 177 CYS A N 1
ATOM 1332 C CA . CYS A 1 177 ? 2.014 -4.558 9.024 1.00 79.69 177 CYS A CA 1
ATOM 1333 C C . CYS A 1 177 ? 0.547 -4.953 9.174 1.00 79.69 177 CYS A C 1
ATOM 1335 O O . CYS A 1 177 ? 0.259 -6.033 9.692 1.00 79.69 177 CYS A O 1
ATOM 1337 N N . THR A 1 178 ? -0.361 -4.095 8.714 1.00 75.12 178 THR A N 1
ATOM 1338 C CA . THR A 1 178 ? -1.795 -4.354 8.699 1.00 75.12 178 THR A CA 1
ATOM 1339 C C . THR A 1 178 ? -2.149 -4.844 7.304 1.00 75.12 178 THR A C 1
ATOM 1341 O O . THR A 1 178 ? -2.124 -4.047 6.366 1.00 75.12 178 THR A O 1
ATOM 1344 N N . PRO A 1 179 ? -2.437 -6.144 7.123 1.00 63.66 179 PRO A N 1
ATOM 1345 C CA . PRO A 1 179 ? -2.834 -6.644 5.820 1.00 63.66 179 PRO A CA 1
ATOM 1346 C C . PRO A 1 179 ? -4.090 -5.911 5.346 1.00 63.66 179 PRO A C 1
ATOM 1348 O O . PRO A 1 179 ? -4.982 -5.607 6.141 1.00 63.66 179 PRO A O 1
ATOM 1351 N N . HIS A 1 180 ? -4.166 -5.656 4.041 1.00 58.66 180 HIS A N 1
ATOM 1352 C CA . HIS A 1 180 ? -5.384 -5.177 3.404 1.00 58.66 180 HIS A CA 1
ATOM 1353 C C . HIS A 1 180 ? -6.408 -6.317 3.414 1.00 58.66 180 HIS A C 1
ATOM 1355 O O . HIS A 1 180 ? -6.482 -7.123 2.489 1.00 58.66 180 HIS A O 1
ATOM 1361 N N . VAL A 1 181 ? -7.137 -6.442 4.519 1.00 54.62 181 VAL A N 1
ATOM 1362 C CA . VAL A 1 181 ? -8.314 -7.301 4.596 1.00 54.62 181 VAL A CA 1
ATOM 1363 C C . VAL A 1 181 ? -9.490 -6.389 4.269 1.00 54.62 181 VAL A C 1
ATOM 1365 O O . VAL A 1 181 ? -9.711 -5.455 5.045 1.00 54.62 181 VAL A O 1
ATOM 1368 N N . PRO A 1 182 ? -10.191 -6.577 3.134 1.00 50.62 182 PRO A N 1
ATOM 1369 C CA . PRO A 1 182 ? -11.425 -5.841 2.887 1.00 50.62 182 PRO A CA 1
ATOM 1370 C C . PRO A 1 182 ? -12.356 -6.038 4.089 1.00 50.62 182 PRO A C 1
ATOM 1372 O O . PRO A 1 182 ? -12.379 -7.133 4.651 1.00 50.62 182 PRO A O 1
ATOM 1375 N N . ASP A 1 183 ? -13.085 -4.992 4.491 1.00 48.75 183 ASP A N 1
ATOM 1376 C CA . ASP A 1 183 ? -13.971 -4.946 5.673 1.00 48.75 183 ASP A CA 1
ATOM 1377 C C . ASP A 1 183 ? -15.173 -5.913 5.613 1.00 48.75 183 ASP A C 1
ATOM 1379 O O . ASP A 1 183 ? -16.195 -5.712 6.266 1.00 48.75 183 ASP A O 1
ATOM 1383 N N . GLU A 1 184 ? -15.085 -6.979 4.822 1.00 46.19 184 GLU A N 1
ATOM 1384 C CA . GLU A 1 184 ? -15.966 -8.118 4.980 1.00 46.19 184 GLU A CA 1
ATOM 1385 C C . GLU A 1 184 ? -15.622 -8.785 6.314 1.00 46.19 184 GLU A C 1
ATOM 1387 O O . GLU A 1 184 ? -14.470 -9.141 6.571 1.00 46.19 184 GLU A O 1
ATOM 1392 N N . ASP A 1 185 ? -16.628 -8.941 7.175 1.00 46.94 185 ASP A N 1
ATOM 1393 C CA . ASP A 1 185 ? -16.585 -9.819 8.341 1.00 46.94 185 ASP A CA 1
ATOM 1394 C C . ASP A 1 185 ? -16.231 -11.236 7.864 1.00 46.94 185 ASP A C 1
ATOM 1396 O O . ASP A 1 185 ? -17.100 -12.062 7.576 1.00 46.94 185 ASP A O 1
ATOM 1400 N N . VAL A 1 186 ? -14.933 -11.523 7.729 1.00 53.69 186 VAL A N 1
ATOM 1401 C CA . VAL A 1 186 ? -14.432 -12.864 7.433 1.00 53.69 186 VAL A CA 1
ATOM 1402 C C . VAL A 1 186 ? -14.573 -13.678 8.715 1.00 53.69 186 VAL A C 1
ATOM 1404 O O . VAL A 1 186 ? -13.618 -13.940 9.450 1.00 53.69 186 VAL A O 1
ATOM 1407 N N . GLU A 1 187 ? -15.808 -14.054 9.030 1.00 55.88 187 GLU A N 1
ATOM 1408 C CA . GLU A 1 187 ? -16.086 -15.020 10.072 1.00 55.88 187 GLU A CA 1
ATOM 1409 C C . GLU A 1 187 ? -15.606 -16.388 9.594 1.00 55.88 187 GLU A C 1
ATOM 1411 O O . GLU A 1 187 ? -16.210 -17.016 8.726 1.00 55.88 187 GLU A O 1
ATOM 1416 N N . LEU A 1 188 ? -14.517 -16.876 10.194 1.00 59.00 188 LEU A N 1
ATOM 1417 C CA . LEU A 1 188 ? -14.104 -18.263 10.008 1.00 59.00 188 LEU A CA 1
ATOM 1418 C C . LEU A 1 188 ? -15.272 -19.184 10.368 1.00 59.00 188 LEU A C 1
ATOM 1420 O O . LEU A 1 188 ? -15.765 -19.164 11.505 1.00 59.00 188 LEU A O 1
ATOM 1424 N N . THR A 1 189 ? -15.658 -20.035 9.425 1.00 74.00 189 THR A N 1
ATOM 1425 C CA . THR A 1 189 ? -16.640 -21.090 9.654 1.00 74.00 189 THR A CA 1
ATOM 1426 C C . THR A 1 189 ? -16.142 -22.054 10.736 1.00 74.00 189 THR A C 1
ATOM 1428 O O . THR A 1 189 ? -14.942 -22.179 11.000 1.00 74.00 189 THR A O 1
ATOM 1431 N N . GLU A 1 190 ? -17.049 -22.802 11.378 1.00 72.38 190 GLU A N 1
ATOM 1432 C CA . GLU A 1 190 ? -16.643 -23.814 12.371 1.00 72.38 190 GLU A CA 1
ATOM 1433 C C . GLU A 1 190 ? -15.642 -24.842 11.814 1.00 72.38 190 GLU A C 1
ATOM 1435 O O . GLU A 1 190 ? -14.827 -25.383 12.567 1.00 72.38 190 GLU A O 1
ATOM 1440 N N . ALA A 1 191 ? -15.719 -25.128 10.511 1.00 73.75 191 ALA A N 1
ATOM 1441 C CA . ALA A 1 191 ? -14.817 -26.049 9.836 1.00 73.75 191 ALA A CA 1
ATOM 1442 C C . ALA A 1 191 ? -13.397 -25.471 9.757 1.00 73.75 191 ALA A C 1
ATOM 1444 O O . ALA A 1 191 ? -12.457 -26.128 10.203 1.00 73.75 191 ALA A O 1
ATOM 1445 N N . GLU A 1 192 ? -13.261 -24.224 9.302 1.00 73.75 192 GLU A N 1
ATOM 1446 C CA . GLU A 1 192 ? -11.974 -23.521 9.220 1.00 73.75 192 GLU A CA 1
ATOM 1447 C C . GLU A 1 192 ? -11.358 -23.321 10.611 1.00 73.75 192 GLU A C 1
ATOM 1449 O O . GLU A 1 192 ? -10.163 -23.543 10.808 1.00 73.75 192 GLU A O 1
ATOM 1454 N N . ARG A 1 193 ? -12.179 -23.019 11.629 1.00 76.06 193 ARG A N 1
ATOM 1455 C CA . ARG A 1 193 ? -11.711 -22.914 13.024 1.00 76.06 193 ARG A CA 1
ATOM 1456 C C . ARG A 1 193 ? -11.112 -24.217 13.551 1.00 76.06 193 ARG A C 1
ATOM 1458 O O . ARG A 1 193 ? -10.147 -24.172 14.308 1.00 76.06 193 ARG A O 1
ATOM 1465 N N . ARG A 1 194 ? -11.669 -25.380 13.194 1.00 74.81 194 ARG A N 1
ATOM 1466 C CA . ARG A 1 194 ? -11.125 -26.682 13.634 1.00 74.81 194 ARG A CA 1
ATOM 1467 C C . ARG A 1 194 ? -9.821 -27.048 12.937 1.00 74.81 194 ARG A C 1
ATOM 1469 O O . ARG A 1 194 ? -9.061 -27.829 13.502 1.00 74.81 194 ARG A O 1
ATOM 1476 N N . GLU A 1 195 ? -9.576 -26.524 11.744 1.00 75.75 195 GLU A N 1
ATOM 1477 C CA . GLU A 1 195 ? -8.392 -26.855 10.951 1.00 75.75 195 GLU A CA 1
ATOM 1478 C C . GLU A 1 195 ? -7.129 -26.142 11.454 1.00 75.75 195 GLU A C 1
ATOM 1480 O O . GLU A 1 195 ? -6.051 -26.720 11.410 1.00 75.75 195 GLU A O 1
ATOM 1485 N N . ILE A 1 196 ? -7.271 -24.957 12.059 1.00 73.88 196 ILE A N 1
ATOM 1486 C CA . ILE A 1 196 ? -6.158 -24.195 12.658 1.00 73.88 196 ILE A CA 1
ATOM 1487 C C . ILE A 1 196 ? -5.535 -24.909 13.875 1.00 73.88 196 ILE A C 1
ATOM 1489 O O . ILE A 1 196 ? -4.353 -24.734 14.161 1.00 73.88 196 ILE A O 1
ATOM 1493 N N . PHE A 1 197 ? -6.315 -25.711 14.607 1.00 60.66 197 PHE A N 1
ATOM 1494 C CA . PHE A 1 197 ? -5.871 -26.391 15.835 1.00 60.66 197 PHE A CA 1
ATOM 1495 C C . PHE A 1 197 ? -5.506 -27.873 15.640 1.00 60.66 197 PHE A C 1
ATOM 1497 O O . PHE A 1 197 ? -5.405 -28.607 16.628 1.00 60.66 197 PHE A O 1
ATOM 1504 N N . ARG A 1 198 ? -5.346 -28.333 14.396 1.00 47.66 198 ARG A N 1
ATOM 1505 C CA . ARG A 1 198 ? -4.896 -29.694 14.077 1.00 47.66 198 ARG A CA 1
ATOM 1506 C C . ARG A 1 198 ? -3.415 -29.704 13.715 1.00 47.66 198 ARG A C 1
ATOM 1508 O O . ARG A 1 198 ? -2.746 -30.667 14.151 1.00 47.66 198 ARG A O 1
#

Mean predicted aligned error: 15.52 Å

Secondary structure (DSSP, 8-state):
-----EEEEEEES-EEEEEEEEEEEEEEEES-EEEEEEEEEEEEEEEEES-EEEEEESS-EEEEEE-SBS-EEEEETTSEEEEEEE-SBS-EEEEESS--PPP---SS-HHHHHHT--SEEEEEEEEEEE-TT-SB-TTT--B-S--EEEEEEEEEEETTEEEEEEEEEEEEE-TTTS----SS-----HHHHHHHT-

pLDDT: mean 79.89, std 12.17, range [33.88, 93.94]

Solvent-accessible surface area (backbone atoms only — not comparable to full-atom values): 10983 Å² total; per-residue (Å²): 138,82,75,80,49,72,47,76,46,75,50,71,64,45,73,47,77,64,50,76,41,53,37,38,39,40,37,48,19,39,48,20,35,40,36,36,28,39,77,36,55,30,42,39,38,42,35,46,34,45,28,38,38,39,40,42,50,57,86,27,42,40,39,33,34,32,65,20,37,43,29,37,38,36,38,26,55,54,30,48,79,44,79,79,43,73,76,38,46,77,59,46,80,48,73,40,77,68,77,79,75,64,63,78,75,70,82,39,41,63,65,62,50,54,65,78,64,47,51,69,39,79,47,76,39,60,28,32,44,77,42,86,88,53,74,51,34,82,62,75,72,44,75,48,99,54,40,31,34,38,37,39,31,37,34,40,26,51,82,71,44,77,42,79,79,44,78,45,76,56,64,46,44,32,64,91,74,43,77,83,67,71,91,65,84,79,72,73,48,77,67,60,57,57,59,79,78,108

Nearest PDB structures (foldseek):
  6ria-assembly1_P  TM=3.604E-01  e=6.574E-01  Thermus thermophilus